Protein 2DKO (pdb70)

Solvent-accessible surface area: 12937 Å² total; per-residue (Å²): 174,60,162,92,131,104,86,53,11,115,8,73,67,111,77,18,1,0,0,1,0,2,3,0,65,71,23,85,201,107,42,68,39,91,59,0,46,10,0,62,71,2,10,65,50,0,128,66,4,1,135,69,26,155,10,77,27,74,45,97,90,50,19,26,90,107,74,1,15,93,27,0,90,72,2,10,154,52,106,0,60,140,29,0,0,0,0,0,0,2,1,2,20,9,91,85,36,38,2,31,0,3,48,5,47,6,82,16,100,111,0,5,34,36,0,53,7,73,138,4,163,26,0,42,37,19,1,1,1,0,0,4,0,2,4,17,20,100,92,45,45,99,31,159,157,183,163,116,51,146,120,87,143,116,110,102,184,187,78,91,44,56,8,4,1,0,16,1,32,0,2,20,75,19,58,41,0,4,1,33,29,155,75,0,0,6,2,0,44,0,0,2,37,21,3,138,89,35,5,95,122,41,14,2,60,110,0,2,67,67,0,30,128,47,0,32,90,112,35,102,3,126,28,196,73,90,82,50,70,36,36,46,6,70,6,27,48,45,46,79,30,88,78,79,0,57,11,94,183,55,68,38,8

B-factor: mean 19.51, std 10.86, range [6.11, 108.42]

Nearest PDB structures (foldseek):
  2c1e-assembly1_B  TM=1.008E+00  e=5.249E-21  Homo sapiens
  3kjf-assembly1_B-2  TM=9.958E-01  e=9.439E-20  Homo sapiens
  2xyh-assembly1_B  TM=1.009E+00  e=2.586E-19  Homo sapiens
  6bfl-assembly1_B  TM=1.009E+00  e=3.164E-19  Homo sapiens
  6bfj-assembly1_B  TM=1.004E+00  e=2.586E-19  Homo sapiens

Radius of gyration: 18.87 Å; Cα contacts (8 Å, |Δi|>4): 551; chains: 3; bounding box: 50×52×59 Å

Organism: Homo sapiens (NCBI:txid9606)

InterPro domains:
  IPR001309 Peptidase C14, p20 domain [PS50208] (43-167)
  IPR002138 Peptidase C14, caspase non-catalytic subunit p10 [PS50207] (183-277)
  IPR002398 Peptidase C14 family [PTHR10454] (7-275)
  IPR011600 Peptidase C14, caspase domain [PF00656] (45-274)
  IPR015917 Peptidase C14A, caspase catalytic domain [PR00376] (43-56)
  IPR015917 Peptidase C14A, caspase catalytic domain [PR00376] (64-82)
  IPR015917 Peptidase C14A, caspase catalytic domain [PR00376] (82-100)
  IPR015917 Peptidase C14A, caspase catalytic domain [PR00376] (114-122)
  IPR015917 Peptidase C14A, caspase catalytic domain [PR00376] (148-166)
  IPR015917 Peptidase C14A, caspase catalytic domain [PR00376] (205-216)
  IPR015917 Peptidase C14A, caspase catalytic domain [PR00376] (267-276)
  IPR015917 Peptidase C14A, caspase catalytic domain [SM00115] (36-277)
  IPR015917 Peptidase C14A, caspase catalytic domain [cd00032] (37-275)
  IPR016129 Peptidase family C14A, His active site [PS01121] (108-122)
  IPR029030 Caspase-like domain superfamily [SSF52129] (36-276)
  IPR033139 Peptidase family C14A, cysteine active site [PS01122] (154-165)

CATH classification: 3.40.50.1460

Sequence (253 aa):
SGISLDNSYKMDYPEMGLCIIINNKNFHKSTGMTSRSGTDVDAANLRETFRNLKYEVRNKNDLTREEIVELMRDVSKEDHSKRSSFVCVLLSHGEEGIIFGTNGPVDLKKITNFFRGDRCRSLTGKPKLFIIQACRGTELDCGIETASGVDDDMACHKIPVEADFLYAYSTAPGYYSWRNSKDGSWFIQSLCAMLKQYADKLEFMHILTRVNRKVATEFESFSFDATFHAKKQIPCIVSMLTKELYFYHDEVD

Foldseek 3Di:
DDDDDPPDADCPQPAQEEEEEEQEFAADVVVVDHGDPPSVVVVVVVVVVVVVVRHHYDYDYQFQLVRLLVVLLVRLPDQCLRHQEEHYEYAAEAEAQWGGHSHGIDGVCSNCVCNPCVNRVSCNSHYYYYHYHYY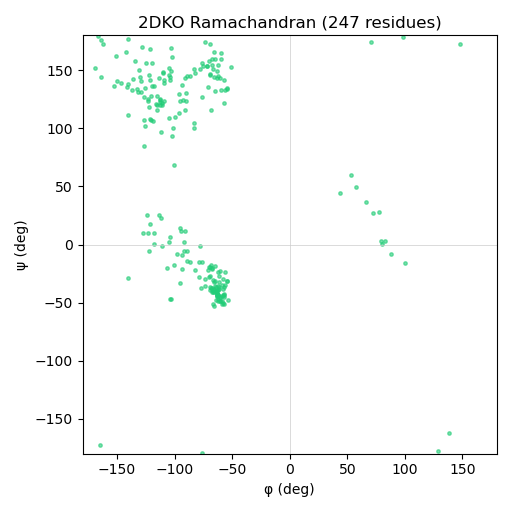HHDDDDPDDDD/DDDDPDDDPDDDDDPPAADKDWFQFDPPDDFDADPPPGGLQVVLLVVLCVVDLQPDWVVVSSVSSQVSQQPPDFDPDPDPVRGGDGGGIDMDHRYDDIDHPDD/DDDD

GO terms:
  GO:0043065 positive regulation of apoptotic process (P, IDA)
  GO:1902512 positive regulation of apoptotic DNA fragmentation (P, IDA)
  GO:0005634 nucleus (C, IDA)
  GO:0005737 cytoplasm (C, IDA)
  GO:0004197 cysteine-type endopeptidase activity (F, IDA)
  GO:0140639 positive regulation of pyroptotic inflammatory response (P, IDA)
  GO:0016485 protein processing (P, IDA)
  GO:0030163 protein catabolic process (P, IDA)
  GO:0051604 protein maturation (P, IDA)
  GO:0097194 execution phase of apoptosis (P, IDA)
  GO:0006915 apoptotic process (P, IDA)
  GO:0070269 pyroptotic inflammatory response (P, IDA)
  GO:0097193 intrinsic apoptotic signaling pathway (P, IMP)
  GO:0097194 execution phase of apoptosis (P, IGI)
  GO:0016241 regulation of macroautophagy (P, TAS)
  GO:0008233 peptidase activity (F, IDA)
  GO:0048011 neurotrophin TRK receptor signaling pathway (P, IDA)
  GO:1902004 positive regulation of amyloid-beta formation (P, IDA)
  GO:0031647 regulation of protein stability (P, IDA)
  GO:0006508 proteolysis (P, IDA)

Structure (mmCIF, N/CA/C/O backbone):
data_2DKO
#
_entry.id   2DKO
#
_cell.length_a   67.650
_cell.length_b   83.890
_cell.length_c   96.160
_cell.angle_alpha   90.00
_cell.angle_beta   90.00
_cell.angle_gamma   90.00
#
_symmetry.space_group_name_H-M   'I 2 2 2'
#
loop_
_entity.id
_entity.type
_entity.pdbx_description
1 polymer Caspase-3
2 polymer Caspase-3
3 polymer PHQ-ASP-GLU-VAL-ASP-CHLOROMETHYLKETONE
4 water water
#
loop_
_atom_site.group_PDB
_atom_site.id
_atom_site.type_symbol
_atom_site.label_atom_id
_atom_site.label_alt_id
_atom_site.label_comp_id
_atom_site.label_asym_id
_atom_site.label_entity_id
_atom_site.label_seq_id
_atom_site.pdbx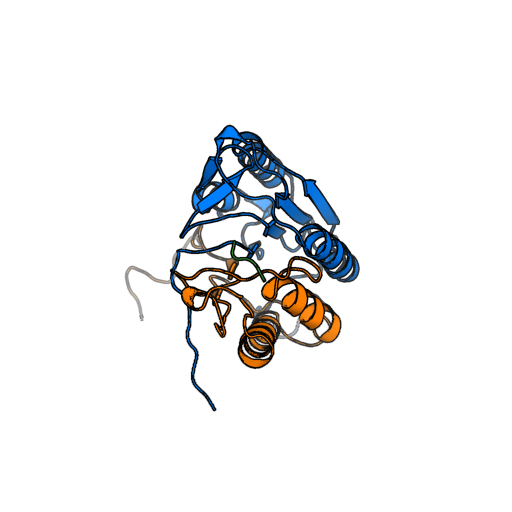_PDB_ins_code
_atom_site.Cartn_x
_atom_site.Cartn_y
_atom_site.Cartn_z
_atom_site.occupancy
_atom_site.B_iso_or_equiv
_atom_site.auth_seq_id
_atom_site.auth_comp_id
_atom_site.auth_asym_id
_atom_site.auth_atom_id
_atom_site.pdbx_PDB_model_num
ATOM 1 N N . SER A 1 1 ? 12.623 -5.515 59.514 1.00 45.33 29 SER A N 1
ATOM 2 C CA . SER A 1 1 ? 13.668 -5.725 58.554 1.00 35.16 29 SER A CA 1
ATOM 3 C C . SER A 1 1 ? 15.043 -5.703 59.190 1.00 28.95 29 SER A C 1
ATOM 4 O O . SER A 1 1 ? 15.170 -5.508 60.400 1.00 34.19 29 SER A O 1
ATOM 7 N N . GLY A 1 2 ? 16.005 -5.888 58.320 1.00 25.71 30 GLY A N 1
ATOM 8 C CA . GLY A 1 2 ? 17.388 -5.841 58.782 1.00 23.89 30 GLY A CA 1
ATOM 9 C C . GLY A 1 2 ? 17.819 -4.417 59.016 1.00 21.83 30 GLY A C 1
ATOM 10 O O . GLY A 1 2 ? 17.107 -3.444 58.832 1.00 25.65 30 GLY A O 1
ATOM 11 N N . ILE A 1 3 ? 19.080 -4.360 59.421 1.00 21.49 31 ILE A N 1
ATOM 12 C CA . ILE A 1 3 ? 19.700 -3.057 59.686 1.00 22.83 31 ILE A CA 1
ATOM 13 C C . ILE A 1 3 ? 19.631 -2.122 58.485 1.00 20.87 31 ILE A C 1
ATOM 14 O O . ILE A 1 3 ? 20.027 -2.498 57.408 1.00 22.28 31 ILE A O 1
ATOM 19 N N . SER A 1 4 ? 19.215 -0.888 58.755 1.00 22.96 32 SER A N 1
ATOM 20 C CA . SER A 1 4 ? 19.138 0.182 57.779 1.00 24.61 32 SER A CA 1
ATOM 21 C C . SER A 1 4 ? 20.141 1.297 58.062 1.00 24.41 32 SER A C 1
ATOM 22 O O . SER A 1 4 ? 20.124 1.887 59.118 1.00 28.80 32 SER A O 1
ATOM 25 N N . LEU A 1 5 ? 21.032 1.690 57.154 1.00 27.36 33 LEU A N 1
ATOM 26 C CA . LEU A 1 5 ? 22.082 2.695 57.458 1.00 30.25 33 LEU A CA 1
ATOM 27 C C . LEU A 1 5 ? 22.004 4.142 57.062 1.00 29.60 33 LEU A C 1
ATOM 28 O O . LEU A 1 5 ? 22.664 5.122 57.473 1.00 36.02 33 LEU A O 1
ATOM 33 N N . ASP A 1 6 ? 21.151 4.429 56.134 1.00 29.42 34 ASP A N 1
ATOM 34 C CA . ASP A 1 6 ? 20.929 5.761 55.570 1.00 25.04 34 ASP A CA 1
ATOM 35 C C . ASP A 1 6 ? 22.116 6.666 55.219 1.00 22.14 34 ASP A C 1
ATOM 36 O O . ASP A 1 6 ? 22.243 7.892 55.435 1.00 24.40 34 ASP A O 1
ATOM 41 N N . ASN A 1 7 ? 23.109 6.103 54.593 1.00 18.24 35 ASN A N 1
ATOM 42 C CA . ASN A 1 7 ? 24.333 6.817 54.191 1.00 16.84 35 ASN A CA 1
ATOM 43 C C . ASN A 1 7 ? 24.306 7.371 52.771 1.00 14.21 35 ASN A C 1
ATOM 44 O O . ASN A 1 7 ? 25.207 8.140 52.432 1.00 13.79 35 ASN A O 1
ATOM 49 N N . SER A 1 8 ? 23.287 7.011 51.991 1.00 14.39 36 SER A N 1
ATOM 50 C CA . SER A 1 8 ? 23.176 7.476 50.592 1.00 13.61 36 SER A CA 1
ATOM 51 C C . SER A 1 8 ? 21.802 8.042 50.331 1.00 12.70 36 SER A C 1
ATOM 52 O O . SER A 1 8 ? 20.811 7.535 50.826 1.00 14.70 36 SER A O 1
ATOM 55 N N . TYR A 1 9 ? 21.763 9.086 49.505 1.00 11.46 37 TYR A N 1
ATOM 56 C CA . TYR A 1 9 ? 20.482 9.650 49.144 1.00 11.05 37 TYR A CA 1
ATOM 57 C C . TYR A 1 9 ? 19.621 8.597 48.425 1.00 11.80 37 TYR A C 1
ATOM 58 O O . TYR A 1 9 ? 20.128 7.849 47.597 1.00 13.52 37 TYR A O 1
ATOM 67 N N . LYS A 1 10 ? 18.348 8.625 48.681 1.00 12.19 38 LYS A N 1
ATOM 68 C CA . LYS A 1 10 ? 17.364 7.800 47.996 1.00 13.23 38 LYS A CA 1
ATOM 69 C C . LYS A 1 10 ? 17.259 8.260 46.583 1.00 12.71 38 LYS A C 1
ATOM 70 O O . LYS A 1 10 ? 16.774 9.360 46.316 1.00 15.12 38 LYS A O 1
ATOM 76 N N . MET A 1 11 ? 17.622 7.448 45.616 1.00 14.18 39 MET A N 1
ATOM 77 C CA . MET A 1 11 ? 17.697 7.822 44.176 1.00 13.92 39 MET A CA 1
ATOM 78 C C . MET A 1 11 ? 16.762 6.907 43.360 1.00 15.84 39 MET A C 1
ATOM 79 O O . MET A 1 11 ? 16.918 6.805 42.146 1.00 17.68 39 MET A O 1
ATOM 84 N N . ASP A 1 12 ? 15.838 6.266 44.027 1.00 16.34 40 ASP A N 1
ATOM 85 C CA . ASP A 1 12 ? 14.918 5.367 43.350 1.00 18.56 40 ASP A CA 1
ATOM 86 C C . ASP A 1 12 ? 13.495 5.919 43.406 1.00 17.97 40 ASP A C 1
ATOM 87 O O . ASP A 1 12 ? 12.522 5.142 43.306 1.00 20.98 40 ASP A O 1
ATOM 92 N N . TYR A 1 13 ? 13.301 7.195 43.528 1.00 16.35 41 TYR A N 1
ATOM 93 C CA . TYR A 1 13 ? 12.000 7.807 43.245 1.00 16.25 41 TYR A CA 1
ATOM 94 C C . TYR A 1 13 ? 11.638 7.524 41.792 1.00 15.56 41 TYR A C 1
ATOM 95 O O . TYR A 1 13 ? 12.469 7.151 40.958 1.00 17.50 41 TYR A O 1
ATOM 104 N N . PRO A 1 14 ? 10.368 7.728 41.433 1.00 17.22 42 PRO A N 1
ATOM 105 C CA . PRO A 1 14 ? 9.907 7.455 40.051 1.00 17.34 42 PRO A CA 1
ATOM 106 C C . PRO A 1 14 ? 10.714 8.163 38.972 1.00 15.75 42 PRO A C 1
ATOM 107 O O . PRO A 1 14 ? 10.857 7.629 37.877 1.00 18.67 42 PRO A O 1
ATOM 111 N N . GLU A 1 15 ? 11.241 9.332 39.286 1.00 15.47 43 GLU A N 1
ATOM 112 C CA . GLU A 1 15 ? 11.962 10.177 38.372 1.00 14.23 43 GLU A CA 1
ATOM 113 C C . GLU A 1 15 ? 13.291 10.555 39.040 1.00 13.28 43 GLU A C 1
ATOM 114 O O . GLU A 1 15 ? 13.346 10.866 40.212 1.00 13.23 43 GLU A O 1
ATOM 120 N N . MET A 1 16 ? 14.354 10.588 38.275 1.00 13.46 44 MET A N 1
ATOM 121 C CA . MET A 1 16 ? 15.638 11.081 38.720 1.00 12.57 44 MET A CA 1
ATOM 122 C C . MET A 1 16 ? 15.534 12.561 39.045 1.00 12.20 44 MET A C 1
ATOM 123 O O . MET A 1 16 ? 16.127 12.999 40.036 1.00 12.33 44 MET A O 1
ATOM 128 N N . GLY A 1 17 ? 14.820 13.317 38.271 1.00 12.79 45 GLY A N 1
ATOM 129 C CA . GLY A 1 17 ? 14.641 14.739 38.421 1.00 13.03 45 GLY A CA 1
ATOM 130 C C . GLY A 1 17 ? 14.923 15.489 37.159 1.00 11.85 45 GLY A C 1
ATOM 131 O O . GLY A 1 17 ? 15.227 14.974 36.091 1.00 13.20 45 GLY A O 1
ATOM 132 N N . LEU A 1 18 ? 14.811 16.824 37.298 1.00 12.11 46 LEU A N 1
ATOM 133 C CA . LEU A 1 18 ? 15.107 17.752 36.231 1.00 11.96 46 LEU A CA 1
ATOM 134 C C . LEU A 1 18 ? 16.615 18.012 36.146 1.00 11.62 46 LEU A C 1
ATOM 135 O O . LEU A 1 18 ? 17.310 18.088 37.155 1.00 12.90 46 LEU A O 1
ATOM 140 N N . CYS A 1 19 ? 17.036 18.247 34.919 1.00 11.46 47 CYS A N 1
ATOM 141 C CA . CYS A 1 19 ? 18.348 18.775 34.605 1.00 11.41 47 CYS A CA 1
ATOM 142 C C . CYS A 1 19 ? 18.102 20.000 33.739 1.00 10.73 47 CYS A C 1
ATOM 143 O O . CYS A 1 19 ? 17.798 19.837 32.550 1.00 13.15 47 CYS A O 1
ATOM 146 N N . ILE A 1 20 ? 18.210 21.182 34.320 1.00 10.28 48 ILE A N 1
ATOM 147 C CA . ILE A 1 20 ? 18.009 22.417 33.580 1.00 11.18 48 ILE A CA 1
ATOM 148 C C . ILE A 1 20 ? 19.345 22.939 33.112 1.00 11.16 48 ILE A C 1
ATOM 149 O O . ILE A 1 20 ? 20.244 23.104 33.911 1.00 15.37 48 ILE A O 1
ATOM 154 N N . ILE A 1 21 ? 19.502 23.142 31.814 1.00 10.46 49 ILE A N 1
ATOM 155 C CA . ILE A 1 21 ? 20.717 23.651 31.252 1.00 11.17 49 ILE A CA 1
ATOM 156 C C . ILE A 1 21 ? 20.464 25.060 30.674 1.00 12.17 49 ILE A C 1
ATOM 157 O O . ILE A 1 21 ? 19.620 25.220 29.825 1.00 15.28 49 ILE A O 1
ATOM 162 N N . ILE A 1 22 ? 21.184 26.049 31.203 1.00 11.31 50 ILE A N 1
ATOM 163 C CA . ILE A 1 22 ? 21.102 27.427 30.747 1.00 11.11 50 ILE A CA 1
ATOM 164 C C . ILE A 1 22 ? 22.350 27.677 29.953 1.00 11.30 50 ILE A C 1
ATOM 165 O O . ILE A 1 22 ? 23.471 27.691 30.509 1.00 12.58 50 ILE A O 1
ATOM 170 N N . ASN A 1 23 ? 22.195 27.800 28.636 1.00 11.39 51 ASN A N 1
ATOM 171 C CA . ASN A 1 23 ? 23.323 27.907 27.699 1.00 11.79 51 ASN A CA 1
ATOM 172 C C . ASN A 1 23 ? 23.375 29.280 27.097 1.00 11.45 51 ASN A C 1
ATOM 173 O O . ASN A 1 23 ? 22.622 29.552 26.138 1.00 12.48 51 ASN A O 1
ATOM 178 N N . ASN A 1 24 ? 24.191 30.151 27.656 1.00 11.19 52 ASN A N 1
ATOM 179 C CA . ASN A 1 24 ? 24.260 31.530 27.151 1.00 11.22 52 ASN A CA 1
ATOM 180 C C . ASN A 1 24 ? 25.470 31.662 26.261 1.00 12.17 52 ASN A C 1
ATOM 181 O O . ASN A 1 24 ? 26.625 31.639 26.721 1.00 12.68 52 ASN A O 1
ATOM 186 N N . LYS A 1 25 ? 25.187 31.806 24.970 1.00 13.05 53 LYS A N 1
ATOM 187 C CA . LYS A 1 25 ? 26.231 31.901 23.956 1.00 12.76 53 LYS A CA 1
ATOM 188 C C . LYS A 1 25 ? 26.390 33.346 23.474 1.00 13.43 53 LYS A C 1
ATOM 189 O O . LYS A 1 25 ? 27.515 33.801 23.322 1.00 15.02 53 LYS A O 1
ATOM 195 N N . ASN A 1 26 ? 25.323 34.034 23.174 1.00 14.75 54 ASN A N 1
ATOM 196 C CA . ASN A 1 26 ? 25.258 35.327 22.519 1.00 15.67 54 ASN A CA 1
ATOM 197 C C . ASN A 1 26 ? 24.729 36.343 23.513 1.00 15.27 54 ASN A C 1
ATOM 198 O O . ASN A 1 26 ? 23.662 36.145 24.066 1.00 18.10 54 ASN A O 1
ATOM 203 N N . PHE A 1 27 ? 25.479 37.429 23.707 1.00 14.29 55 PHE A N 1
ATOM 204 C CA . PHE A 1 27 ? 25.206 38.476 24.680 1.00 13.87 55 PHE A CA 1
ATOM 205 C C . PHE A 1 27 ? 24.788 39.727 23.946 1.00 14.63 55 PHE A C 1
ATOM 206 O O . PHE A 1 27 ? 25.221 39.963 22.795 1.00 17.27 55 PHE A O 1
ATOM 214 N N . HIS A 1 28 ? 23.921 40.488 24.590 1.00 14.04 56 HIS A N 1
ATOM 215 C CA . HIS A 1 28 ? 23.508 41.763 24.005 1.00 14.78 56 HIS A CA 1
ATOM 216 C C . HIS A 1 28 ? 24.756 42.616 23.770 1.00 14.71 56 HIS A C 1
ATOM 217 O O . HIS A 1 28 ? 25.651 42.708 24.593 1.00 15.67 56 HIS A O 1
ATOM 224 N N . LYS A 1 29 ? 24.774 43.318 22.673 1.00 17.36 57 LYS A N 1
ATOM 225 C CA . LYS A 1 29 ? 25.938 44.097 22.258 1.00 18.04 57 LYS A CA 1
ATOM 226 C C . LYS A 1 29 ? 26.200 45.147 23.333 1.00 17.30 57 LYS A C 1
ATOM 227 O O . LYS A 1 29 ? 27.382 45.442 23.595 1.00 22.36 57 LYS A O 1
ATOM 233 N N . SER A 1 30 ? 25.155 45.684 23.913 1.00 17.05 58 SER A N 1
ATOM 234 C CA . SER A 1 30 ? 25.301 46.695 24.976 1.00 19.78 58 SER A CA 1
ATOM 235 C C . SER A 1 30 ? 26.127 46.303 26.167 1.00 18.56 58 SER A C 1
ATOM 236 O O . SER A 1 30 ? 26.704 47.121 26.888 1.00 22.50 58 SER A O 1
ATOM 241 N N . THR A 1 31 ? 26.231 44.990 26.403 1.00 16.86 59 THR A N 1
ATOM 242 C CA . THR A 1 31 ? 26.970 44.505 27.575 1.00 17.09 59 THR A CA 1
ATOM 243 C C . THR A 1 31 ? 28.466 44.445 27.324 1.00 21.29 59 THR A C 1
ATOM 244 O O . THR A 1 31 ? 29.196 44.383 28.323 1.00 25.76 59 THR A O 1
ATOM 248 N N . GLY A 1 32 ? 28.898 44.383 26.078 1.00 20.29 60 GLY A N 1
ATOM 249 C CA . GLY A 1 32 ? 30.338 44.297 25.832 1.00 21.90 60 GLY A CA 1
ATOM 250 C C . GLY A 1 32 ? 30.838 42.866 25.959 1.00 23.61 60 GLY A C 1
ATOM 251 O O . GLY A 1 32 ? 32.049 42.611 25.813 1.00 27.64 60 GLY A O 1
ATOM 252 N N . MET A 1 33 ? 29.945 41.907 26.201 1.00 17.18 61 MET A N 1
ATOM 253 C CA . MET A 1 33 ? 30.481 40.562 26.430 1.00 18.95 61 MET A CA 1
ATOM 254 C C . MET A 1 33 ? 30.584 39.760 25.127 1.00 18.14 61 MET A C 1
ATOM 255 O O . MET A 1 33 ? 29.729 39.758 24.243 1.00 20.43 61 MET A O 1
ATOM 264 N N . THR A 1 34 ? 31.670 38.962 25.057 1.00 18.11 62 THR A N 1
ATOM 265 C CA . THR A 1 34 ? 31.938 38.186 23.874 1.00 18.44 62 THR A CA 1
ATOM 266 C C . THR A 1 34 ? 31.056 36.963 23.713 1.00 16.91 62 THR A C 1
ATOM 267 O O . THR A 1 34 ? 30.596 36.416 24.708 1.00 18.21 62 THR A O 1
ATOM 271 N N . SER A 1 35 ? 30.833 36.512 22.500 1.00 16.03 63 SER A N 1
ATOM 272 C CA . SER A 1 35 ? 30.132 35.256 22.245 1.00 15.52 63 SER A CA 1
ATOM 273 C C . SER A 1 35 ? 30.940 34.097 22.739 1.00 16.37 63 SER A C 1
ATOM 274 O O . SER A 1 35 ? 32.173 34.083 22.657 1.00 21.13 63 SER A O 1
ATOM 278 N N . ARG A 1 36 ? 30.322 33.077 23.254 1.00 13.88 64 ARG A N 1
ATOM 279 C CA . ARG A 1 36 ? 30.988 31.974 23.896 1.00 12.14 64 ARG A CA 1
ATOM 280 C C . ARG A 1 36 ? 31.106 30.734 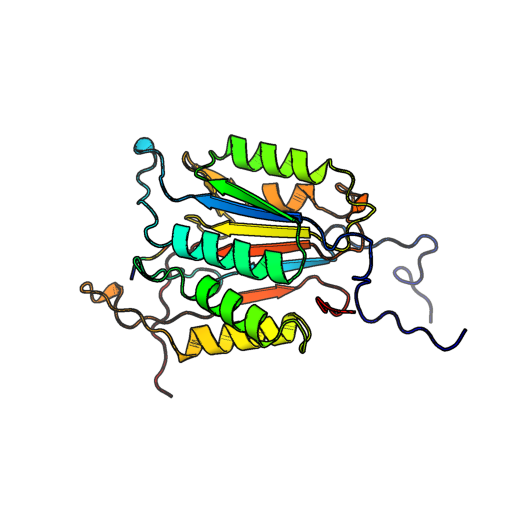22.978 1.00 13.33 64 ARG A C 1
ATOM 281 O O . ARG A 1 36 ? 30.504 29.692 23.214 1.00 15.03 64 ARG A O 1
ATOM 289 N N . SER A 1 37 ? 31.925 30.840 21.935 1.00 15.83 65 SER A N 1
ATOM 290 C CA . SER A 1 37 ? 32.105 29.759 20.991 1.00 17.27 65 SER A CA 1
ATOM 291 C C . SER A 1 37 ? 32.508 28.483 21.702 1.00 15.28 65 SER A C 1
ATOM 292 O O . SER A 1 37 ? 33.389 28.498 22.546 1.00 16.61 65 SER A O 1
ATOM 297 N N . GLY A 1 38 ? 31.863 27.366 21.346 1.00 15.79 66 GLY A N 1
ATOM 298 C CA . GLY A 1 38 ? 32.089 26.074 21.961 1.00 15.30 66 GLY A CA 1
ATOM 299 C C . GLY A 1 38 ? 31.034 25.705 22.988 1.00 13.60 66 GLY A C 1
ATOM 300 O O . GLY A 1 38 ? 30.941 24.525 23.322 1.00 15.02 66 GLY A O 1
ATOM 301 N N . THR A 1 39 ? 30.267 26.702 23.422 1.00 12.94 67 THR A N 1
ATOM 302 C CA . THR A 1 39 ? 29.266 26.371 24.463 1.00 12.51 67 THR A CA 1
ATOM 303 C C . THR A 1 39 ? 28.180 25.432 23.928 1.00 12.33 67 THR A C 1
ATOM 304 O O . THR A 1 39 ? 27.614 24.649 24.711 1.00 13.07 67 THR A O 1
ATOM 308 N N . ASP A 1 40 ? 27.827 25.475 22.641 1.00 14.02 68 ASP A N 1
ATOM 309 C CA . ASP A 1 40 ? 26.805 24.517 22.171 1.00 13.50 68 ASP A CA 1
ATOM 310 C C . ASP A 1 40 ? 27.284 23.075 22.244 1.00 14.15 68 ASP A C 1
ATOM 311 O O . ASP A 1 40 ? 26.468 22.179 22.439 1.00 15.78 68 ASP A O 1
ATOM 316 N N . VAL A 1 41 ? 28.597 22.873 22.047 1.00 13.94 69 VAL A N 1
ATOM 317 C CA . VAL A 1 41 ? 29.213 21.544 22.191 1.00 15.41 69 VAL A CA 1
ATOM 318 C C . VAL A 1 41 ? 28.963 21.051 23.625 1.00 12.63 69 VAL A C 1
ATOM 319 O O . VAL A 1 41 ? 28.568 19.919 23.877 1.00 14.91 69 VAL A O 1
ATOM 323 N N . ASP A 1 42 ? 29.245 21.922 24.576 1.00 12.80 70 ASP A N 1
ATOM 324 C CA . ASP A 1 42 ? 29.021 21.634 25.982 1.00 11.76 70 ASP A CA 1
ATOM 325 C C . ASP A 1 42 ? 27.552 21.281 26.246 1.00 11.01 70 ASP A C 1
ATOM 326 O O . ASP A 1 42 ? 27.261 20.291 26.908 1.00 11.58 70 ASP A O 1
ATOM 331 N N . ALA A 1 43 ? 26.647 22.146 25.765 1.00 11.16 71 ALA A N 1
ATOM 332 C CA . ALA A 1 43 ? 25.237 21.952 26.067 1.00 11.90 71 ALA A CA 1
ATOM 333 C C . ALA A 1 43 ? 24.726 20.659 25.487 1.00 11.49 71 ALA A C 1
ATOM 334 O O . ALA A 1 43 ? 23.966 19.960 26.120 1.00 13.64 71 ALA A O 1
ATOM 336 N N . ALA A 1 44 ? 25.162 20.306 24.271 1.00 12.58 72 ALA A N 1
ATOM 337 C CA . ALA A 1 44 ? 24.760 19.034 23.645 1.00 13.36 72 ALA A CA 1
ATOM 338 C C . ALA A 1 44 ? 25.343 17.833 24.404 1.00 12.78 72 ALA A C 1
ATOM 339 O O . ALA A 1 44 ? 24.671 16.841 24.617 1.00 13.94 72 ALA A O 1
ATOM 341 N N . ASN A 1 45 ? 26.596 17.952 24.832 1.00 12.35 73 ASN A N 1
ATOM 342 C CA . ASN A 1 45 ? 27.230 16.876 25.581 1.00 12.42 73 ASN A CA 1
ATOM 343 C C . ASN A 1 45 ? 26.519 16.646 26.896 1.00 11.13 73 ASN A C 1
ATOM 344 O O . ASN A 1 45 ? 26.227 15.503 27.304 1.00 12.61 73 ASN A O 1
ATOM 349 N N . LEU A 1 46 ? 26.166 17.712 27.585 1.00 11.43 74 LEU A N 1
ATOM 350 C CA . LEU A 1 46 ? 25.406 17.594 28.833 1.00 11.28 74 LEU A CA 1
ATOM 351 C C . LEU A 1 46 ? 24.051 16.971 28.656 1.00 11.34 74 LEU A C 1
ATOM 352 O O . LEU A 1 46 ? 23.605 16.153 29.473 1.00 11.88 74 LEU A O 1
ATOM 357 N N . ARG A 1 47 ? 23.350 17.402 27.590 1.00 12.00 75 ARG A N 1
ATOM 358 C CA . ARG A 1 47 ? 22.012 16.836 27.376 1.00 12.42 75 ARG A CA 1
ATOM 359 C C . ARG A 1 47 ? 22.087 15.327 27.217 1.00 12.11 75 ARG A C 1
ATOM 360 O O . ARG A 1 47 ? 21.313 14.562 27.774 1.00 12.75 75 ARG A O 1
ATOM 368 N N . GLU A 1 48 ? 23.082 14.873 26.402 1.00 11.77 76 GLU A N 1
ATOM 369 C CA . GLU A 1 48 ? 23.248 13.440 26.196 1.00 12.38 76 GLU A CA 1
ATOM 370 C C . GLU A 1 48 ? 23.592 12.691 27.457 1.00 11.18 76 GLU A C 1
ATOM 371 O O . GLU A 1 48 ? 23.086 11.626 27.789 1.00 12.98 76 GLU A O 1
ATOM 377 N N . THR A 1 49 ? 24.543 13.305 28.209 1.00 11.72 77 THR A N 1
ATOM 378 C CA . THR A 1 49 ? 25.072 12.663 29.398 1.00 11.42 77 THR A CA 1
ATOM 379 C C . THR A 1 49 ? 23.957 12.497 30.458 1.00 10.75 77 THR A C 1
ATOM 380 O O . THR A 1 49 ? 23.781 11.424 31.019 1.00 12.26 77 THR A O 1
ATOM 384 N N . PHE A 1 50 ? 23.226 13.567 30.689 1.00 10.81 78 PHE A N 1
ATOM 385 C CA . PHE A 1 50 ? 22.164 13.520 31.671 1.00 11.32 78 PHE A CA 1
ATOM 386 C C . PHE A 1 50 ? 20.940 12.715 31.172 1.00 11.14 78 PHE A C 1
ATOM 387 O O . PHE A 1 50 ? 20.287 12.066 32.012 1.00 12.66 78 PHE A O 1
ATOM 395 N N . ARG A 1 51 ? 20.682 12.689 29.892 1.00 11.25 79 ARG A N 1
ATOM 396 C CA . ARG A 1 51 ? 19.661 11.788 29.347 1.00 12.15 79 ARG A CA 1
ATOM 397 C C . ARG A 1 51 ? 19.950 10.350 29.694 1.00 11.91 79 ARG A C 1
ATOM 398 O O . ARG A 1 51 ? 19.074 9.605 30.102 1.00 13.93 79 ARG A O 1
ATOM 406 N N . ASN A 1 52 ? 21.226 9.948 29.567 1.00 12.38 80 ASN A N 1
ATOM 407 C CA . ASN A 1 52 ? 21.638 8.560 29.844 1.00 13.62 80 ASN A CA 1
ATOM 408 C C . ASN A 1 52 ? 21.573 8.234 31.329 1.00 13.15 80 ASN A C 1
ATOM 409 O O . ASN A 1 52 ? 21.467 7.072 31.712 1.00 17.45 80 ASN A O 1
ATOM 414 N N . LEU A 1 53 ? 21.554 9.271 32.201 1.00 13.15 81 LEU A N 1
ATOM 415 C CA . LEU A 1 53 ? 21.377 9.063 33.624 1.00 12.81 81 LEU A CA 1
ATOM 416 C C . LEU A 1 53 ? 19.906 9.144 34.021 1.00 12.58 81 LEU A C 1
ATOM 417 O O . LEU A 1 53 ? 19.548 9.031 35.197 1.00 14.27 81 LEU A O 1
ATOM 422 N N . LYS A 1 54 ? 19.023 9.330 33.052 1.00 12.63 82 LYS A N 1
ATOM 423 C CA . LYS A 1 54 ? 17.572 9.305 33.177 1.00 11.85 82 LYS A CA 1
ATOM 424 C C . LYS A 1 54 ? 17.005 10.590 33.779 1.00 11.10 82 LYS A C 1
ATOM 425 O O . LYS A 1 54 ? 15.896 10.606 34.354 1.00 12.79 82 LYS A O 1
ATOM 431 N N . TYR A 1 55 ? 17.712 11.734 33.585 1.00 11.13 83 TYR A N 1
ATOM 432 C CA . TYR A 1 55 ? 17.175 13.031 33.956 1.00 11.53 83 TYR A CA 1
ATOM 433 C C . TYR A 1 55 ? 16.263 13.539 32.844 1.00 11.67 83 TYR A C 1
ATOM 434 O O . TYR A 1 55 ? 16.491 13.309 31.660 1.00 13.22 83 TYR A O 1
ATOM 443 N N . GLU A 1 56 ? 15.284 14.338 33.262 1.00 12.54 84 GLU A N 1
ATOM 444 C CA . GLU A 1 56 ? 14.448 15.107 32.350 1.00 12.95 84 GLU A CA 1
ATOM 445 C C . GLU A 1 56 ? 15.196 16.381 32.005 1.00 11.60 84 GLU A C 1
ATOM 446 O O . GLU A 1 56 ? 15.280 17.313 32.819 1.00 13.86 84 GLU A O 1
ATOM 452 N N . VAL A 1 57 ? 15.832 16.431 30.844 1.00 11.90 85 VAL A N 1
ATOM 453 C CA . VAL A 1 57 ? 16.693 17.562 30.503 1.00 10.99 85 VAL A CA 1
ATOM 454 C C . VAL A 1 57 ? 15.859 18.615 29.812 1.00 11.58 85 VAL A C 1
ATOM 455 O O . VAL A 1 57 ? 15.158 18.342 28.818 1.00 13.93 85 VAL A O 1
ATOM 459 N N . ARG A 1 58 ? 15.986 19.851 30.277 1.00 10.97 86 ARG A N 1
ATOM 460 C CA . ARG A 1 58 ? 15.384 20.990 29.651 1.00 10.89 86 ARG A CA 1
ATOM 461 C C . ARG A 1 58 ? 16.502 21.982 29.339 1.00 11.52 86 ARG A C 1
ATOM 462 O O . ARG A 1 58 ? 17.193 22.439 30.254 1.00 15.12 86 ARG A O 1
ATOM 470 N N . ASN A 1 59 ? 16.663 22.378 28.111 1.00 14.09 87 ASN A N 1
ATOM 471 C CA . ASN A 1 59 ? 17.635 23.343 27.709 1.00 15.17 87 ASN A CA 1
ATOM 472 C C . ASN A 1 59 ? 16.983 24.706 27.428 1.00 15.03 87 ASN A C 1
ATOM 473 O O . ASN A 1 59 ? 15.892 24.795 26.869 1.00 18.92 87 ASN A O 1
ATOM 478 N N . LYS A 1 60 ? 17.687 25.744 27.813 1.00 15.40 88 LYS A N 1
ATOM 479 C CA . LYS A 1 60 ? 17.319 27.093 27.452 1.00 15.25 88 LYS A CA 1
ATOM 480 C C . LYS A 1 60 ? 18.556 27.810 26.956 1.00 14.78 88 LYS A C 1
ATOM 481 O O . LYS A 1 60 ? 19.616 27.686 27.530 1.00 19.86 88 LYS A O 1
ATOM 487 N N . ASN A 1 61 ? 18.436 28.506 25.836 1.00 14.12 89 ASN A N 1
ATOM 488 C CA . ASN A 1 61 ? 19.489 29.283 25.286 1.00 14.11 89 ASN A CA 1
ATOM 489 C C . ASN A 1 61 ? 19.276 30.796 25.396 1.00 14.85 89 ASN A C 1
ATOM 490 O O . ASN A 1 61 ? 18.201 31.312 25.211 1.00 16.84 89 ASN A O 1
ATOM 495 N N . ASP A 1 62 ? 20.392 31.467 25.666 1.00 13.85 90 ASP A N 1
ATOM 496 C CA . ASP A 1 62 ? 20.460 32.926 25.537 1.00 13.74 90 ASP A CA 1
ATOM 497 C C . ASP A 1 62 ? 19.347 33.625 26.326 1.00 14.89 90 ASP A C 1
ATOM 498 O O . ASP A 1 62 ? 18.514 34.377 25.805 1.00 17.02 90 ASP A O 1
ATOM 503 N N . LEU A 1 63 ? 19.357 33.375 27.633 1.00 13.88 91 LEU A N 1
ATOM 504 C CA . LEU A 1 63 ? 18.410 34.016 28.529 1.00 14.42 91 LEU A CA 1
ATOM 505 C C . LEU A 1 63 ? 18.937 35.288 29.174 1.00 13.38 91 LEU A C 1
ATOM 506 O O . LEU A 1 63 ? 20.079 35.385 29.617 1.00 13.51 91 LEU A O 1
ATOM 511 N N . THR A 1 64 ? 18.045 36.274 29.197 1.00 13.66 92 THR A N 1
ATOM 512 C CA . THR A 1 64 ? 18.320 37.494 29.982 1.00 14.19 92 THR A CA 1
ATOM 513 C C . THR A 1 64 ? 18.357 37.192 31.450 1.00 13.05 92 THR A C 1
ATOM 514 O O . THR A 1 64 ? 17.926 36.130 31.900 1.00 14.18 92 THR A O 1
ATOM 518 N N . ARG A 1 65 ? 18.889 38.153 32.235 1.00 13.97 93 ARG A N 1
ATOM 519 C CA . ARG A 1 65 ? 18.880 37.965 33.687 1.00 14.63 93 ARG A CA 1
ATOM 520 C C . ARG A 1 65 ? 17.508 37.772 34.223 1.00 15.15 93 ARG A C 1
ATOM 521 O O . ARG A 1 65 ? 17.269 36.973 35.109 1.00 16.88 93 ARG A O 1
ATOM 529 N N . GLU A 1 66 ? 16.525 38.521 33.658 1.00 15.25 94 GLU A N 1
ATOM 530 C CA . GLU A 1 66 ? 15.154 38.374 34.149 1.00 16.00 94 GLU A CA 1
ATOM 531 C C . GLU A 1 66 ? 14.595 37.006 33.811 1.00 14.28 94 GLU A C 1
ATOM 532 O O . GLU A 1 66 ? 13.860 36.383 34.599 1.00 16.67 94 GLU A O 1
ATOM 538 N N . GLU A 1 67 ? 14.904 36.500 32.630 1.00 14.42 95 GLU A N 1
ATOM 539 C CA . GLU A 1 67 ? 14.466 35.169 32.213 1.00 14.12 95 GLU A CA 1
ATOM 540 C C . GLU A 1 67 ? 15.090 34.045 33.043 1.00 13.21 95 GLU A C 1
ATOM 541 O O . GLU A 1 67 ? 14.455 33.035 33.335 1.00 14.99 95 GLU A O 1
ATOM 547 N N . ILE A 1 68 ? 16.367 34.204 33.395 1.00 13.38 96 ILE A N 1
ATOM 548 C CA . ILE A 1 68 ? 17.014 33.242 34.301 1.00 13.59 96 ILE A CA 1
ATOM 549 C C . ILE A 1 68 ? 16.266 33.179 35.622 1.00 12.76 96 ILE A C 1
ATOM 550 O O . ILE A 1 68 ? 15.955 32.123 36.122 1.00 14.35 96 ILE A O 1
ATOM 555 N N . VAL A 1 69 ? 16.002 34.321 36.245 1.00 14.10 97 VAL A N 1
ATOM 556 C CA . VAL A 1 69 ? 15.323 34.369 37.529 1.00 14.73 97 VAL A CA 1
ATOM 557 C C . VAL A 1 69 ? 13.913 33.809 37.416 1.00 15.19 97 VAL A C 1
ATOM 558 O O . VAL A 1 69 ? 13.514 33.010 38.268 1.00 15.83 97 VAL A O 1
ATOM 565 N N . GLU A 1 70 ? 13.169 34.149 36.366 1.00 15.42 98 GLU A N 1
ATOM 566 C CA . GLU A 1 70 ? 11.828 33.613 36.177 1.00 16.59 98 GLU A CA 1
ATOM 567 C C . GLU A 1 70 ? 11.835 32.087 36.019 1.00 14.53 98 GLU A C 1
ATOM 568 O O . GLU A 1 70 ? 11.004 31.421 36.588 1.00 16.89 98 GLU A O 1
ATOM 574 N N . LEU A 1 71 ? 12.802 31.637 35.230 1.00 15.06 99 LEU A N 1
ATOM 575 C CA . LEU A 1 71 ? 12.892 30.190 35.026 1.00 15.34 99 LEU A CA 1
ATOM 576 C C . LEU A 1 71 ? 13.122 29.440 36.317 1.00 14.59 99 LEU A C 1
ATOM 577 O O . LEU A 1 71 ? 12.471 28.437 36.624 1.00 16.65 99 LEU A O 1
ATOM 582 N N . MET A 1 72 ? 14.135 29.974 37.068 1.00 15.19 100 MET A N 1
ATOM 583 C CA . MET A 1 72 ? 14.445 29.239 38.300 1.00 15.61 100 MET A CA 1
ATOM 584 C C . MET A 1 72 ? 13.316 29.335 39.306 1.00 15.55 100 MET A C 1
ATOM 585 O O . MET A 1 72 ? 13.050 28.396 40.035 1.00 16.69 100 MET A O 1
ATOM 594 N N . ARG A 1 73 ? 12.649 30.517 39.387 1.00 15.92 101 ARG A N 1
ATOM 595 C CA . ARG A 1 73 ? 11.504 30.632 40.269 1.00 17.22 101 ARG A CA 1
ATOM 596 C C . ARG A 1 73 ? 10.454 29.610 39.889 1.00 16.23 101 ARG A C 1
ATOM 597 O O . ARG A 1 73 ? 9.970 28.826 40.727 1.00 17.14 101 ARG A O 1
ATOM 605 N N . ASP A 1 74 ? 10.090 29.544 38.588 1.00 16.04 102 ASP A N 1
ATOM 606 C CA . ASP A 1 74 ? 9.074 28.623 38.125 1.00 16.31 102 ASP A CA 1
ATOM 607 C C . ASP A 1 74 ? 9.437 27.160 38.379 1.00 13.93 102 ASP A C 1
ATOM 608 O O . ASP A 1 74 ? 8.616 26.396 38.901 1.00 16.65 102 ASP A O 1
ATOM 613 N N . VAL A 1 75 ? 10.688 26.807 38.070 1.00 13.82 103 VAL A N 1
ATOM 614 C CA . VAL A 1 75 ? 11.093 25.446 38.324 1.00 13.84 103 VAL A CA 1
ATOM 615 C C . VAL A 1 75 ? 11.030 25.113 39.808 1.00 13.83 103 VAL A C 1
ATOM 616 O O . VAL A 1 75 ? 10.600 24.017 40.189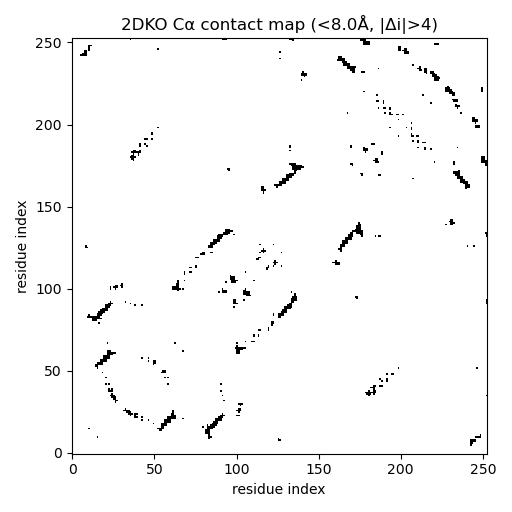 1.00 15.25 103 VAL A O 1
ATOM 620 N N . SER A 1 76 ? 11.420 26.045 40.672 1.00 13.73 104 SER A N 1
ATOM 621 C CA . SER A 1 76 ? 11.411 25.789 42.111 1.00 13.87 104 SER A CA 1
ATOM 622 C C . SER A 1 76 ? 9.997 25.635 42.636 1.00 15.65 104 SER A C 1
ATOM 623 O O . SER A 1 76 ? 9.826 25.073 43.725 1.00 18.83 104 SER A O 1
ATOM 626 N N . LYS A 1 77 ? 9.007 26.147 41.904 1.00 15.91 105 LYS A N 1
ATOM 627 C CA . LYS A 1 77 ? 7.598 26.044 42.301 1.00 17.41 105 LYS A CA 1
ATOM 628 C C . LYS A 1 77 ? 6.911 24.807 41.722 1.00 16.65 105 LYS A C 1
ATOM 629 O O . LYS A 1 77 ? 5.751 24.525 42.072 1.00 20.06 105 LYS A O 1
ATOM 635 N N . GLU A 1 78 ? 7.555 24.049 40.886 1.00 16.47 106 GLU A N 1
ATOM 636 C CA . GLU A 1 78 ? 7.018 22.731 40.521 1.00 15.56 106 GLU A CA 1
ATOM 637 C C . GLU A 1 78 ? 6.991 21.790 41.704 1.00 15.00 106 GLU A C 1
ATOM 638 O O . GLU A 1 78 ? 7.699 21.969 42.707 1.00 17.05 106 GLU A O 1
ATOM 644 N N . ASP A 1 79 ? 6.149 20.774 41.563 1.00 17.22 107 ASP A N 1
ATOM 645 C CA . ASP A 1 79 ? 6.083 19.693 42.507 1.00 17.38 107 ASP A CA 1
ATOM 646 C C . ASP A 1 79 ? 7.162 18.655 42.202 1.00 15.96 107 ASP A C 1
ATOM 647 O O . ASP A 1 79 ? 7.016 17.919 41.224 1.00 18.13 107 ASP A O 1
ATOM 652 N N . HIS A 1 80 ? 8.229 18.598 42.967 1.00 14.97 108 HIS A N 1
ATOM 653 C CA . HIS A 1 80 ? 9.335 17.681 42.791 1.00 13.93 108 HIS A CA 1
ATOM 654 C C . HIS A 1 80 ? 9.143 16.444 43.675 1.00 13.45 108 HIS A C 1
ATOM 655 O O . HIS A 1 80 ? 10.118 15.713 43.846 1.00 14.02 108 HIS A O 1
ATOM 662 N N . SER A 1 81 ? 7.957 16.212 44.220 1.00 15.43 109 SER A N 1
ATOM 663 C CA . SER A 1 81 ? 7.815 15.120 45.185 1.00 15.48 109 SER A CA 1
ATOM 664 C C . SER A 1 81 ? 8.245 13.760 44.655 1.00 16.69 109 SER A C 1
ATOM 665 O O . SER A 1 81 ? 8.772 12.975 45.443 1.00 18.83 109 SER A O 1
ATOM 670 N N . LYS A 1 82 ? 8.011 13.509 43.359 1.00 16.74 110 LYS A N 1
ATOM 671 C CA . LYS A 1 82 ? 8.322 12.214 42.762 1.00 16.09 110 LYS A CA 1
ATOM 672 C C . LYS A 1 82 ? 9.694 12.156 42.105 1.00 14.79 110 LYS A C 1
ATOM 673 O O . LYS A 1 82 ? 10.070 11.202 41.424 1.00 15.85 110 LYS A O 1
ATOM 679 N N . ARG A 1 83 ? 10.488 13.177 42.365 1.00 13.40 111 ARG A N 1
ATOM 680 C CA . ARG A 1 83 ? 11.842 13.338 41.802 1.00 13.64 111 ARG A CA 1
ATOM 681 C C . ARG A 1 83 ? 12.895 13.126 42.870 1.00 12.29 111 ARG A C 1
ATOM 682 O O . ARG A 1 83 ? 12.776 13.613 43.984 1.00 13.70 111 ARG A O 1
ATOM 690 N N . SER A 1 84 ? 13.986 12.434 42.510 1.00 12.40 112 SER A N 1
ATOM 691 C CA . SER A 1 84 ? 15.027 12.115 43.447 1.00 11.94 112 SER A CA 1
ATOM 692 C C . SER A 1 84 ? 15.966 13.278 43.734 0.50 6.46 112 SER A C 1
ATOM 693 O O . SER A 1 84 ? 16.556 13.359 44.812 0.50 6.11 112 SER A O 1
ATOM 696 N N . SER A 1 85 ? 16.140 14.205 42.792 1.00 11.28 113 SER A N 1
ATOM 697 C CA . SER A 1 85 ? 17.194 15.152 42.835 1.00 10.25 113 SER A CA 1
ATOM 698 C C . SER A 1 85 ? 16.874 16.278 41.854 1.00 10.13 113 SER A C 1
ATOM 699 O O . SER A 1 85 ? 15.885 16.233 41.181 1.00 11.18 113 SER A O 1
ATOM 702 N N . PHE A 1 86 ? 17.748 17.299 41.834 1.00 10.52 114 PHE A N 1
ATOM 703 C CA . PHE A 1 86 ? 17.598 18.415 40.943 1.00 10.55 114 PHE A CA 1
ATOM 704 C C . PHE A 1 86 ? 18.995 18.804 40.465 1.00 9.39 114 PHE A C 1
ATOM 705 O O . PHE A 1 86 ? 19.926 18.847 41.273 1.00 10.44 114 PHE A O 1
ATOM 713 N N . VAL A 1 87 ? 19.164 19.055 39.169 1.00 9.97 115 VAL A N 1
ATOM 714 C CA . VAL A 1 87 ? 20.405 19.512 38.565 1.00 9.76 115 VAL A CA 1
ATOM 715 C C . VAL A 1 87 ? 20.169 20.765 37.780 1.00 10.00 115 VAL A C 1
ATOM 716 O O . VAL A 1 87 ? 19.206 20.807 36.978 1.00 10.26 115 VAL A O 1
ATOM 720 N N . CYS A 1 88 ? 21.035 21.754 37.945 1.00 10.29 116 CYS A N 1
ATOM 721 C CA . CYS A 1 88 ? 21.040 22.929 37.126 1.00 10.35 116 CYS A CA 1
ATOM 722 C C . CYS A 1 88 ? 22.448 23.140 36.626 1.00 9.96 116 CYS A C 1
ATOM 723 O O . CYS A 1 88 ? 23.387 23.158 37.437 1.00 11.74 116 CYS A O 1
ATOM 726 N N . VAL A 1 89 ? 22.596 23.354 35.335 1.00 10.30 117 VAL A N 1
ATOM 727 C CA . VAL A 1 89 ? 23.871 23.651 34.724 1.00 9.97 117 VAL A CA 1
ATOM 728 C C . VAL A 1 89 ? 23.828 25.065 34.146 1.00 10.35 117 VAL A C 1
ATOM 729 O O . VAL A 1 89 ? 22.899 25.375 33.379 1.00 13.32 117 VAL A O 1
ATOM 733 N N . LEU A 1 90 ? 24.821 25.860 34.517 1.00 10.03 118 LEU A N 1
ATOM 734 C CA . LEU A 1 90 ? 24.923 27.244 34.044 1.00 10.49 118 LEU A CA 1
ATOM 735 C C . LEU A 1 90 ? 26.166 27.385 33.198 1.00 10.24 118 LEU A C 1
ATOM 736 O O . LEU A 1 90 ? 27.262 27.112 33.684 1.00 11.16 118 LEU A O 1
ATOM 741 N N . LEU A 1 91 ? 25.979 27.764 31.950 1.00 10.04 119 LEU A N 1
ATOM 742 C CA . LEU A 1 91 ? 27.067 27.952 31.012 1.00 10.23 119 LEU A CA 1
ATOM 743 C C . LEU A 1 91 ? 27.030 29.423 30.582 1.00 10.84 119 LEU A C 1
ATOM 744 O O . LEU A 1 91 ? 26.154 29.839 29.817 1.00 11.37 119 LEU A O 1
ATOM 749 N N . SER A 1 92 ? 27.957 30.234 31.054 1.00 10.68 120 SER A N 1
ATOM 750 C CA . SER A 1 92 ? 27.917 31.663 30.744 1.00 11.35 120 SER A CA 1
ATOM 751 C C . SER A 1 92 ? 29.256 32.310 31.108 1.00 11.01 120 SER A C 1
ATOM 752 O O . SER A 1 92 ? 30.149 31.701 31.659 1.00 11.97 120 SER A O 1
ATOM 755 N N . HIS A 1 93 ? 29.297 33.661 30.831 1.00 11.39 121 HIS A N 1
ATOM 756 C CA . HIS A 1 93 ? 30.275 34.471 31.489 1.00 12.10 121 HIS A CA 1
ATOM 757 C C . HIS A 1 93 ? 29.938 34.548 33.001 1.00 11.92 121 HIS A C 1
ATOM 758 O O . HIS A 1 93 ? 28.797 34.381 33.404 1.00 12.56 121 HIS A O 1
ATOM 765 N N . GLY A 1 94 ? 30.956 34.887 33.780 1.00 12.51 122 GLY A N 1
ATOM 766 C CA . GLY A 1 94 ? 30.763 35.023 35.202 1.00 13.31 122 GLY A CA 1
ATOM 767 C C . GLY A 1 94 ? 31.848 35.789 35.846 1.00 12.04 122 GLY A C 1
ATOM 768 O O . GLY A 1 94 ? 32.878 36.093 35.230 1.00 12.93 122 GLY A O 1
ATOM 769 N N . GLU A 1 95 ? 31.625 36.083 37.143 1.00 12.11 123 GLU A N 1
ATOM 770 C CA . GLU A 1 95 ? 32.636 36.598 38.024 1.00 13.13 123 GLU A CA 1
ATOM 771 C C . GLU A 1 95 ? 32.382 35.879 39.345 1.00 12.64 123 GLU A C 1
ATOM 772 O O . GLU A 1 95 ? 31.436 35.118 39.450 1.00 12.58 123 GLU A O 1
ATOM 778 N N . GLU A 1 96 ? 33.196 36.094 40.367 1.00 12.43 124 GLU A N 1
ATOM 779 C CA . GLU A 1 96 ? 32.979 35.400 41.620 1.00 13.74 124 GLU A CA 1
ATOM 780 C C . GLU A 1 96 ? 31.552 35.690 42.132 1.00 12.51 124 GLU A C 1
ATOM 781 O O . GLU A 1 96 ? 31.218 36.840 42.321 1.00 14.99 124 GLU A O 1
ATOM 787 N N . GLY A 1 97 ? 30.793 34.635 42.322 1.00 13.22 125 GLY A N 1
ATOM 788 C CA . GLY A 1 97 ? 29.469 34.755 42.833 1.00 13.91 125 GLY A CA 1
ATOM 789 C C . GLY A 1 97 ? 28.393 35.180 41.827 1.00 12.48 125 GLY A C 1
ATOM 790 O O . GLY A 1 97 ? 27.230 35.334 42.240 1.00 14.03 125 GLY A O 1
ATOM 791 N N . ILE A 1 98 ? 28.734 35.339 40.557 1.00 11.84 126 ILE A N 1
ATOM 792 C CA . ILE A 1 98 ? 27.824 35.936 39.574 1.00 12.71 126 ILE A CA 1
ATOM 793 C C . ILE A 1 98 ? 27.869 35.121 38.299 1.00 11.76 126 ILE A C 1
ATOM 794 O O . ILE A 1 98 ? 28.905 34.674 37.866 1.00 13.69 126 ILE A O 1
ATOM 799 N N . ILE A 1 99 ? 26.692 35.003 37.685 1.00 13.42 127 ILE A N 1
ATOM 800 C CA . ILE A 1 99 ? 26.556 34.423 36.342 1.00 13.30 127 ILE A CA 1
ATOM 801 C C . ILE A 1 99 ? 25.910 35.454 35.461 1.00 12.65 127 ILE A C 1
ATOM 802 O O . ILE A 1 99 ? 25.038 36.192 35.910 1.00 14.94 127 ILE A O 1
ATOM 807 N N . PHE A 1 100 ? 26.260 35.530 34.169 1.00 13.62 128 PHE A N 1
ATOM 808 C CA . PHE A 1 100 ? 25.661 36.533 33.326 1.00 13.33 128 PHE A CA 1
ATOM 809 C C . PHE A 1 100 ? 24.471 36.010 32.540 1.00 12.66 128 PHE A C 1
ATOM 810 O O . PHE A 1 100 ? 24.569 35.017 31.843 1.00 14.39 128 PHE A O 1
ATOM 818 N N . GLY A 1 101 ? 23.395 36.774 32.637 1.00 13.20 129 GLY A N 1
ATOM 819 C CA . GLY A 1 101 ? 22.389 36.725 31.602 1.00 13.12 129 GLY A CA 1
ATOM 820 C C . GLY A 1 101 ? 22.893 37.425 30.381 1.00 13.25 129 GLY A C 1
ATOM 821 O O . GLY A 1 101 ? 23.950 38.050 30.366 1.00 14.13 129 GLY A O 1
ATOM 822 N N . THR A 1 102 ? 22.144 37.372 29.299 1.00 13.63 130 THR A N 1
ATOM 823 C CA . THR A 1 102 ? 22.582 37.985 28.069 1.00 14.89 130 THR A CA 1
ATOM 824 C C . THR A 1 102 ? 22.605 39.520 28.185 1.00 14.62 130 THR A C 1
ATOM 825 O O . THR A 1 102 ? 23.299 40.112 27.352 1.00 16.23 130 THR A O 1
ATOM 829 N N . ASN A 1 103 ? 21.923 40.090 29.159 1.00 13.84 131 ASN A N 1
ATOM 830 C CA . ASN A 1 103 ? 21.864 41.525 29.350 1.00 14.91 131 ASN A CA 1
ATOM 831 C C . ASN A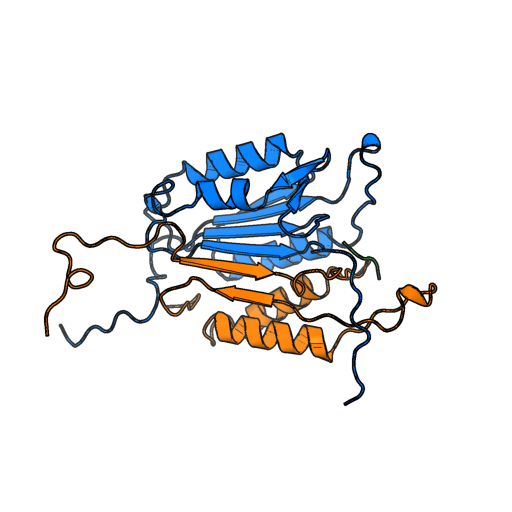 1 103 ? 22.440 42.027 30.654 1.00 14.64 131 ASN A C 1
ATOM 832 O O . ASN A 1 103 ? 22.277 43.199 30.966 1.00 17.24 131 ASN A O 1
ATOM 837 N N . GLY A 1 104 ? 23.119 41.172 31.426 1.00 15.30 132 GLY A N 1
ATOM 838 C CA . GLY A 1 104 ? 23.671 41.561 32.662 1.00 18.32 132 GLY A CA 1
ATOM 839 C C . GLY A 1 104 ? 23.705 40.480 33.693 1.00 14.73 132 GLY A C 1
ATOM 840 O O . GLY A 1 104 ? 23.192 39.393 33.448 1.00 14.07 132 GLY A O 1
ATOM 841 N N . PRO A 1 105 ? 24.352 40.765 34.787 1.00 17.41 133 PRO A N 1
ATOM 842 C CA . PRO A 1 105 ? 24.597 39.730 35.804 1.00 15.96 133 PRO A CA 1
ATOM 843 C C . PRO A 1 105 ? 23.422 39.330 36.691 1.00 15.92 133 PRO A C 1
ATOM 844 O O . PRO A 1 105 ? 22.485 40.082 36.960 1.00 21.54 133 PRO A O 1
ATOM 848 N N . VAL A 1 106 ? 23.492 38.128 37.217 1.00 15.31 134 VAL A N 1
ATOM 849 C CA . VAL A 1 106 ? 22.601 37.499 38.206 1.00 16.99 134 VAL A CA 1
ATOM 850 C C . VAL A 1 106 ? 23.475 37.004 39.341 1.00 15.48 134 VAL A C 1
ATOM 851 O O . VAL A 1 106 ? 24.426 36.264 39.031 1.00 14.90 134 VAL A O 1
ATOM 855 N N . ASP A 1 107 ? 23.226 37.330 40.586 1.00 15.35 135 ASP A N 1
ATOM 856 C CA . ASP A 1 107 ? 23.938 36.696 41.696 1.00 15.30 135 ASP A CA 1
ATOM 857 C C . ASP A 1 107 ? 23.567 35.205 41.731 1.00 13.51 135 ASP A C 1
ATOM 858 O O . ASP A 1 107 ? 22.370 34.897 41.690 1.00 15.39 135 ASP A O 1
ATOM 863 N N . LEU A 1 108 ? 24.542 34.335 41.834 1.00 13.74 136 LEU A N 1
ATOM 864 C CA . LEU A 1 108 ? 24.268 32.938 41.986 1.00 14.23 136 LEU A CA 1
ATOM 865 C C . LEU A 1 108 ? 23.407 32.673 43.202 1.00 14.64 136 LEU A C 1
ATOM 866 O O . LEU A 1 108 ? 22.550 31.780 43.117 1.00 17.47 136 LEU A O 1
ATOM 875 N N . LYS A 1 109 ? 23.594 33.399 44.298 1.00 14.86 137 LYS A N 1
ATOM 876 C CA . LYS A 1 109 ? 22.751 33.158 45.487 1.00 16.87 137 LYS A CA 1
ATOM 877 C C . LYS A 1 109 ? 21.266 33.413 45.197 1.00 16.32 137 LYS A C 1
ATOM 878 O O . LYS A 1 109 ? 20.411 32.759 45.745 1.00 17.67 137 LYS A O 1
ATOM 884 N N . LYS A 1 110 ? 20.954 34.369 44.299 1.00 16.88 138 LYS A N 1
ATOM 885 C CA . LYS A 1 110 ? 19.558 34.606 44.000 1.00 17.73 138 LYS A CA 1
ATOM 886 C C . LYS A 1 110 ? 18.973 33.350 43.368 1.00 17.40 138 LYS A C 1
ATOM 887 O O . LYS A 1 110 ? 17.821 32.983 43.636 1.00 20.44 138 LYS A O 1
ATOM 893 N N . ILE A 1 111 ? 19.723 32.698 42.477 1.00 14.61 139 ILE A N 1
ATOM 894 C CA . ILE A 1 111 ? 19.306 31.505 41.804 1.00 15.35 139 ILE A CA 1
ATOM 895 C C . ILE A 1 111 ? 19.160 30.347 42.795 1.00 14.74 139 ILE A C 1
ATOM 896 O O . ILE A 1 111 ? 18.136 29.652 42.833 1.00 16.12 139 ILE A O 1
ATOM 901 N N . THR A 1 112 ? 20.178 30.072 43.586 1.00 13.59 140 THR A N 1
ATOM 902 C CA . THR A 1 112 ? 20.168 28.887 44.484 1.00 14.01 140 THR A CA 1
ATOM 903 C C . THR A 1 112 ? 19.171 29.097 45.618 1.00 13.36 140 THR A C 1
ATOM 904 O O . THR A 1 112 ? 18.610 28.094 46.106 1.00 14.67 140 THR A O 1
ATOM 908 N N . ASN A 1 113 ? 18.911 30.356 46.010 1.00 14.91 141 ASN A N 1
ATOM 909 C CA . ASN A 1 113 ? 17.982 30.550 47.128 1.00 14.29 141 ASN A CA 1
ATOM 910 C C . ASN A 1 113 ? 16.595 30.025 46.866 1.00 14.26 141 ASN A C 1
ATOM 911 O O . ASN A 1 113 ? 15.909 29.615 47.786 1.00 14.49 141 ASN A O 1
ATOM 916 N N . PHE A 1 114 ? 16.160 29.967 45.603 1.00 13.66 142 PHE A N 1
ATOM 917 C CA . PHE A 1 114 ? 14.842 29.402 45.297 1.00 12.78 142 PHE A CA 1
ATOM 918 C C . PHE A 1 114 ? 14.697 27.944 45.722 1.00 13.01 142 PHE A C 1
ATOM 919 O O . PHE A 1 114 ? 13.594 27.478 45.921 1.00 14.32 142 PHE A O 1
ATOM 927 N N . PHE A 1 115 ? 15.836 27.272 45.844 1.00 12.78 143 PHE A N 1
ATOM 928 C CA . PHE A 1 115 ? 15.880 25.842 46.132 1.00 12.02 143 PHE A CA 1
ATOM 929 C C . PHE A 1 115 ? 16.259 25.560 47.572 1.00 12.51 143 PHE A C 1
ATOM 930 O O . PHE A 1 115 ? 16.374 24.387 47.897 1.00 13.43 143 PHE A O 1
ATOM 938 N N . ARG A 1 116 ? 16.384 26.566 48.433 1.00 12.52 144 ARG A N 1
ATOM 939 C CA . ARG A 1 116 ? 16.655 26.366 49.844 1.00 13.37 144 ARG A CA 1
ATOM 940 C C . ARG A 1 116 ? 15.669 25.383 50.406 1.00 13.53 144 ARG A C 1
ATOM 941 O O . ARG A 1 116 ? 14.497 25.313 49.992 1.00 13.83 144 ARG A O 1
ATOM 949 N N . GLY A 1 117 ? 16.062 24.673 51.460 1.00 13.47 145 GLY A N 1
ATOM 950 C CA . GLY A 1 117 ? 15.202 23.697 52.043 1.00 13.62 145 GLY A CA 1
ATOM 951 C C . GLY A 1 117 ? 13.859 24.181 52.534 1.00 14.00 145 GLY A C 1
ATOM 952 O O . GLY A 1 117 ? 12.900 23.411 52.582 1.00 16.10 145 GLY A O 1
ATOM 953 N N . ASP A 1 118 ? 13.774 25.464 52.967 1.00 14.63 146 ASP A N 1
ATOM 954 C CA . ASP A 1 118 ? 12.557 26.079 53.412 1.00 15.19 146 ASP A CA 1
ATOM 955 C C . ASP A 1 118 ? 11.760 26.677 52.275 1.00 16.95 146 ASP A C 1
ATOM 956 O O . ASP A 1 118 ? 10.590 26.972 52.479 1.00 22.84 146 ASP A O 1
ATOM 961 N N . ARG A 1 119 ? 12.317 26.872 51.102 1.00 16.60 147 ARG A N 1
ATOM 962 C CA . ARG A 1 119 ? 11.587 27.526 50.016 1.00 15.89 147 ARG A CA 1
ATOM 963 C C . ARG A 1 119 ? 11.168 26.548 48.920 1.00 18.14 147 ARG A C 1
ATOM 964 O O . ARG A 1 119 ? 10.288 26.903 48.136 1.00 21.04 147 ARG A O 1
ATOM 972 N N . CYS A 1 120 ? 11.783 25.387 48.796 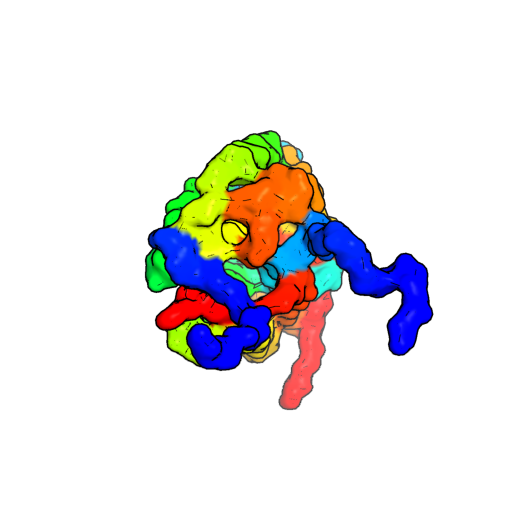1.00 17.22 148 CYS A N 1
ATOM 973 C CA . CYS A 1 120 ? 11.356 24.378 47.838 1.00 14.71 148 CYS A CA 1
ATOM 974 C C . CYS A 1 120 ? 11.161 23.086 48.619 1.00 14.14 148 CYS A C 1
ATOM 975 O O . CYS A 1 120 ? 12.077 22.243 48.719 1.00 13.11 148 CYS A O 1
ATOM 978 N N . ARG A 1 121 ? 9.992 22.925 49.211 1.00 14.46 149 ARG A N 1
ATOM 979 C CA . ARG A 1 121 ? 9.785 21.869 50.157 1.00 14.89 149 ARG A CA 1
ATOM 980 C C . ARG A 1 121 ? 9.795 20.493 49.494 1.00 14.10 149 ARG A C 1
ATOM 981 O O . ARG A 1 121 ? 10.153 19.547 50.195 1.00 15.87 149 ARG A O 1
ATOM 989 N N . SER A 1 122 ? 9.447 20.356 48.246 1.00 13.84 150 SER A N 1
ATOM 990 C CA . SER A 1 122 ? 9.475 19.045 47.595 1.00 13.83 150 SER A CA 1
ATOM 991 C C . SER A 1 122 ? 10.877 18.641 47.201 1.00 13.18 150 SER A C 1
ATOM 992 O O . SER A 1 122 ? 11.058 17.506 46.699 1.00 14.14 150 SER A O 1
ATOM 995 N N . LEU A 1 123 ? 11.894 19.469 47.441 1.00 12.49 151 LEU A N 1
ATOM 996 C CA . LEU A 1 123 ? 13.311 19.097 47.296 1.00 11.58 151 LEU A CA 1
ATOM 997 C C . LEU A 1 123 ? 14.025 19.032 48.655 1.00 12.02 151 LEU A C 1
ATOM 998 O O . LEU A 1 123 ? 15.194 18.701 48.689 1.00 11.18 151 LEU A O 1
ATOM 1003 N N . THR A 1 124 ? 13.343 19.329 49.755 1.00 12.25 152 THR A N 1
ATOM 1004 C CA . THR A 1 124 ? 14.004 19.247 51.034 1.00 12.91 152 THR A CA 1
ATOM 1005 C C . THR A 1 124 ? 14.511 17.818 51.259 1.00 12.74 152 THR A C 1
ATOM 1006 O O . THR A 1 124 ? 13.802 16.848 51.026 1.00 13.95 152 THR A O 1
ATOM 1010 N N . GLY A 1 125 ? 15.760 17.718 51.685 1.00 11.64 153 GLY A N 1
ATOM 1011 C CA . GLY A 1 125 ? 16.393 16.431 51.908 1.00 12.41 153 GLY A CA 1
ATOM 1012 C C . GLY A 1 125 ? 16.897 15.761 50.685 1.00 11.74 153 GLY A C 1
ATOM 1013 O O . GLY A 1 125 ? 17.421 14.673 50.814 1.00 12.82 153 GLY A O 1
ATOM 1014 N N . LYS A 1 126 ? 16.754 16.351 49.512 1.00 10.62 154 LYS A N 1
ATOM 1015 C CA . LYS A 1 126 ? 17.178 15.785 48.257 1.00 10.47 154 LYS A CA 1
ATOM 1016 C C . LYS A 1 126 ? 18.367 16.569 47.711 1.00 10.46 154 LYS A C 1
ATOM 1017 O O . LYS A 1 126 ? 18.450 17.796 47.918 1.00 10.86 154 LYS A O 1
ATOM 1023 N N . PRO A 1 127 ? 19.272 15.938 46.989 1.00 10.35 155 PRO A N 1
ATOM 1024 C CA . PRO A 1 127 ? 20.454 16.648 46.484 1.00 10.20 155 PRO A CA 1
ATOM 1025 C C . PRO A 1 127 ? 20.078 17.604 45.382 1.00 9.76 155 PRO A C 1
ATOM 1026 O O . PRO A 1 127 ? 19.321 17.269 44.450 1.00 11.28 155 PRO A O 1
ATOM 1030 N N . LYS A 1 128 ? 20.645 18.786 45.472 1.00 9.80 156 LYS A N 1
ATOM 1031 C CA . LYS A 1 128 ? 20.466 19.920 44.562 1.00 9.57 156 LYS A CA 1
ATOM 1032 C C . LYS A 1 128 ? 21.859 20.256 44.023 1.00 9.33 156 LYS A C 1
ATOM 1033 O O . LYS A 1 128 ? 22.699 20.763 44.763 1.00 10.58 156 LYS A O 1
ATOM 1039 N N . LEU A 1 129 ? 22.073 19.941 42.741 1.00 9.40 157 LEU A N 1
ATOM 1040 C CA . LEU A 1 129 ? 23.395 20.021 42.129 1.00 9.19 157 LEU A CA 1
ATOM 1041 C C . LEU A 1 129 ? 23.423 21.186 41.161 1.00 9.85 157 LEU A C 1
ATOM 1042 O O . LEU A 1 129 ? 22.616 21.241 40.250 1.00 12.41 157 LEU A O 1
ATOM 1051 N N . PHE A 1 130 ? 24.354 22.104 41.356 1.00 9.00 158 PHE A N 1
ATOM 1052 C CA . PHE A 1 130 ? 24.569 23.225 40.468 1.00 9.02 158 PHE A CA 1
ATOM 1053 C C . PHE A 1 130 ? 25.959 23.085 39.871 1.00 9.44 158 PHE A C 1
ATOM 1054 O O . PHE A 1 130 ? 26.972 23.050 40.578 1.00 13.23 158 PHE A O 1
ATOM 1062 N N . ILE A 1 131 ? 26.009 23.003 38.543 1.00 8.96 159 ILE A N 1
ATOM 1063 C CA . ILE A 1 131 ? 27.220 22.807 37.786 1.00 8.98 159 ILE A CA 1
ATOM 1064 C C . ILE A 1 131 ? 27.472 24.113 37.050 1.00 9.41 159 ILE A C 1
ATOM 1065 O O . ILE A 1 131 ? 26.624 24.543 36.279 1.00 10.47 159 ILE A O 1
ATOM 1070 N N . ILE A 1 132 ? 28.616 24.748 37.298 1.00 9.25 160 ILE A N 1
ATOM 1071 C CA . ILE A 1 132 ? 28.815 26.125 36.880 1.00 9.67 160 ILE A CA 1
ATOM 1072 C C . ILE A 1 132 ? 30.094 26.255 36.062 1.00 9.87 160 ILE A C 1
ATOM 1073 O O . ILE A 1 132 ? 31.199 26.170 36.561 1.00 10.76 160 ILE A O 1
ATOM 1082 N N . GLN A 1 133 ? 29.904 26.444 34.726 1.00 9.90 161 GLN A N 1
ATOM 1083 C CA . GLN A 1 133 ? 30.990 26.747 33.804 1.00 10.02 161 GLN A CA 1
ATOM 1084 C C . GLN A 1 133 ? 30.907 28.244 33.553 1.00 9.86 161 GLN A C 1
ATOM 1085 O O . GLN A 1 133 ? 30.096 28.729 32.782 1.00 10.80 161 GLN A O 1
ATOM 1091 N N . ALA A 1 134 ? 31.785 28.967 34.261 1.00 10.61 162 ALA A N 1
ATOM 1092 C CA . ALA A 1 134 ? 31.846 30.422 34.212 1.00 10.39 162 ALA A CA 1
ATOM 1093 C C . ALA A 1 134 ? 33.115 30.851 34.908 1.00 10.62 162 ALA A C 1
ATOM 1094 O O . ALA A 1 134 ? 33.606 30.189 35.830 1.00 11.83 162 ALA A O 1
ATOM 1096 N N . CYS A 1 135 ? 33.661 31.979 34.524 1.00 11.71 163 CYS A N 1
ATOM 1097 C CA . CYS A 1 135 ? 34.778 32.557 35.278 1.00 10.80 163 CYS A CA 1
ATOM 1098 C C . CYS A 1 135 ? 34.370 32.913 36.713 1.00 10.66 163 CYS A C 1
ATOM 1099 O O . CYS A 1 135 ? 33.201 33.240 36.984 1.00 12.20 163 CYS A O 1
ATOM 1102 N N . ARG A 1 136 ? 35.364 32.918 37.552 1.00 10.79 164 ARG A N 1
ATOM 1103 C CA . ARG A 1 136 ? 35.216 33.302 38.976 1.00 10.73 164 ARG A CA 1
ATOM 1104 C C . ARG A 1 136 ? 36.166 34.425 39.343 1.00 11.29 164 ARG A C 1
ATOM 1105 O O . ARG A 1 136 ? 36.404 34.648 40.545 1.00 12.78 164 ARG A O 1
ATOM 1113 N N . GLY A 1 137 ? 36.562 35.209 38.346 1.00 12.34 165 GLY A N 1
ATOM 1114 C CA . GLY A 1 137 ? 37.581 36.249 38.520 1.00 13.55 165 GLY A CA 1
ATOM 1115 C C . GLY A 1 137 ? 38.495 36.213 37.326 1.00 13.54 165 GLY A C 1
ATOM 1116 O O . GLY A 1 137 ? 38.175 35.670 36.299 1.00 14.71 165 GLY A O 1
ATOM 1117 N N . THR A 1 138 ? 39.642 36.818 37.509 1.00 14.07 166 THR A N 1
ATOM 1118 C CA . THR A 1 138 ? 40.639 37.088 36.493 1.00 15.91 166 THR A CA 1
ATOM 1119 C C . THR A 1 138 ? 42.009 36.538 36.763 1.00 14.76 166 THR A C 1
ATOM 1120 O O . THR A 1 138 ? 42.957 36.847 36.065 1.00 18.80 166 THR A O 1
ATOM 1127 N N . GLU A 1 139 ? 42.146 35.689 37.784 1.00 13.27 167 GLU A N 1
ATOM 1128 C CA . GLU A 1 139 ? 43.451 35.113 38.001 1.00 13.49 167 GLU A CA 1
ATOM 1129 C C . GLU A 1 139 ? 43.726 33.987 37.017 1.00 12.06 167 GLU A C 1
ATOM 1130 O O . GLU A 1 139 ? 42.812 33.299 36.547 1.00 12.67 167 GLU A O 1
ATOM 1136 N N . LEU A 1 140 ? 44.996 33.791 36.693 1.00 13.45 168 LEU A N 1
ATOM 1137 C CA . LEU A 1 140 ? 45.492 32.769 35.822 1.00 13.20 168 LEU A CA 1
ATOM 1138 C C . LEU A 1 140 ? 46.458 31.884 36.595 1.00 13.99 168 LEU A C 1
ATOM 1139 O O . LEU A 1 140 ? 47.273 32.377 37.376 1.00 16.92 168 LEU A O 1
ATOM 1144 N N . ASP A 1 141 ? 46.347 30.584 36.411 1.00 12.25 169 ASP A N 1
ATOM 1145 C CA . ASP A 1 141 ? 47.163 29.599 37.119 1.00 12.49 169 ASP A CA 1
ATOM 1146 C C . ASP A 1 141 ? 48.348 29.212 36.237 1.00 11.27 169 ASP A C 1
ATOM 1147 O O . ASP A 1 141 ? 48.176 28.608 35.168 1.00 12.23 169 ASP A O 1
ATOM 1152 N N . CYS A 1 142 ? 49.566 29.554 36.637 1.00 13.65 170 CYS A N 1
ATOM 1153 C CA . CYS A 1 142 ? 50.745 29.292 35.824 1.00 14.51 170 CYS A CA 1
ATOM 1154 C C . CYS A 1 142 ? 51.214 27.855 35.831 1.00 13.25 170 CYS A C 1
ATOM 1155 O O . CYS A 1 142 ? 52.031 27.459 35.013 1.00 16.53 170 CYS A O 1
ATOM 1158 N N . GLY A 1 143 ? 50.697 27.092 36.805 1.00 12.63 171 GLY A N 1
ATOM 1159 C CA . GLY A 1 143 ? 51.071 25.702 36.939 1.00 12.98 171 GLY A CA 1
ATOM 1160 C C . GLY A 1 143 ? 52.499 25.532 37.417 1.00 13.66 171 GLY A C 1
ATOM 1161 O O . GLY A 1 143 ? 53.287 26.455 37.576 1.00 15.95 171 GLY A O 1
ATOM 1162 N N . ILE A 1 144 ? 52.828 24.251 37.656 1.00 13.32 172 ILE A N 1
ATOM 1163 C CA . ILE A 1 144 ? 54.147 23.795 38.013 1.00 14.22 172 ILE A CA 1
ATOM 1164 C C . ILE A 1 144 ? 54.451 22.479 37.304 1.00 14.55 172 ILE A C 1
ATOM 1165 O O . ILE A 1 144 ? 53.598 21.568 37.289 1.00 15.78 172 ILE A O 1
ATOM 1170 N N . GLU A 1 145 ? 55.666 22.383 36.809 1.00 18.74 173 GLU A N 1
ATOM 1171 C CA . GLU A 1 145 ? 56.096 21.164 36.127 1.00 23.09 173 GLU A CA 1
ATOM 1172 C C . GLU A 1 145 ? 56.088 20.009 37.113 1.00 22.29 173 GLU A C 1
ATOM 1173 O O . GLU A 1 145 ? 56.393 20.190 38.282 1.00 34.29 173 GLU A O 1
ATOM 1179 N N . THR A 1 146 ? 55.709 18.807 36.684 1.00 24.39 174 THR A N 1
ATOM 1180 C CA . THR A 1 146 ? 55.799 17.763 37.724 1.00 26.41 174 THR A CA 1
ATOM 1181 C C . THR A 1 146 ? 56.985 16.849 37.605 1.00 38.23 174 THR A C 1
ATOM 1182 O O . THR A 1 146 ? 57.499 16.678 36.479 1.00 50.50 174 THR A O 1
ATOM 1187 N N . ALA B 2 1 ? 25.466 12.412 78.488 1.00 48.70 175 ALA B N 1
ATOM 1188 C CA . ALA B 2 1 ? 25.726 13.836 78.243 1.00 41.74 175 ALA B CA 1
ATOM 1189 C C . ALA B 2 1 ? 24.414 14.583 78.040 1.00 36.06 175 ALA B C 1
ATOM 1190 O O . ALA B 2 1 ? 23.361 14.006 77.780 1.00 39.72 175 ALA B O 1
ATOM 1192 N N . SER B 2 2 ? 24.452 15.900 78.175 1.00 32.24 176 SER B N 1
ATOM 1193 C CA . SER B 2 2 ? 23.336 16.804 77.981 1.00 24.03 176 SER B CA 1
ATOM 1194 C C . SER B 2 2 ? 23.842 18.230 77.838 1.00 24.27 176 SER B C 1
ATOM 1195 O O . SER B 2 2 ? 24.797 18.700 78.453 1.00 31.08 176 SER B O 1
ATOM 1198 N N . GLY B 2 3 ? 23.173 18.979 76.984 1.00 24.05 177 GLY B N 1
ATOM 1199 C CA . GLY B 2 3 ? 23.531 20.350 76.737 1.00 21.72 177 GLY B CA 1
ATOM 1200 C C . GLY B 2 3 ? 22.422 21.087 76.027 1.00 17.68 177 GLY B C 1
ATOM 1201 O O . GLY B 2 3 ? 21.339 20.527 75.842 1.00 22.64 177 GLY B O 1
ATOM 1202 N N . VAL B 2 4 ? 22.690 22.282 75.628 1.00 17.51 178 VAL B N 1
ATOM 1203 C CA . VAL B 2 4 ? 21.666 23.203 75.157 1.00 16.84 178 VAL B CA 1
ATOM 1204 C C . VAL B 2 4 ? 21.400 23.093 73.680 1.00 16.30 178 VAL B C 1
ATOM 1205 O O . VAL B 2 4 ? 20.419 23.629 73.192 1.00 17.14 178 VAL B O 1
ATOM 1209 N N . ASP B 2 5 ? 22.286 22.414 72.931 1.00 16.32 179 ASP B N 1
ATOM 1210 C CA . ASP B 2 5 ? 22.299 22.575 71.504 1.00 16.01 179 ASP B CA 1
ATOM 1211 C C . ASP B 2 5 ? 22.225 21.237 70.757 1.00 17.96 179 ASP B C 1
ATOM 1212 O O . ASP B 2 5 ? 22.449 21.256 69.581 1.00 19.04 179 ASP B O 1
ATOM 1217 N N . ASP B 2 6 ? 21.953 20.148 71.476 1.00 22.23 180 ASP B N 1
ATOM 1218 C CA . ASP B 2 6 ? 21.777 18.906 70.760 1.00 24.64 180 ASP B CA 1
ATOM 1219 C C . ASP B 2 6 ? 20.458 18.251 71.172 1.00 23.43 180 ASP B C 1
ATOM 1220 O O . ASP B 2 6 ? 19.739 18.637 72.098 1.00 25.40 180 ASP B O 1
ATOM 1225 N N . ASP B 2 7 ? 20.043 17.231 70.482 1.00 26.61 181 ASP B N 1
ATOM 1226 C CA . ASP B 2 7 ? 18.894 16.378 70.717 1.00 27.77 181 ASP B CA 1
ATOM 1227 C C . ASP B 2 7 ? 17.614 17.178 70.758 1.00 24.69 181 ASP B C 1
ATOM 1228 O O . ASP B 2 7 ? 16.824 17.008 71.677 1.00 24.91 181 ASP B O 1
ATOM 1233 N N . MET B 2 8 ? 17.361 18.043 69.770 1.00 25.68 182 MET B N 1
ATOM 1234 C CA . MET B 2 8 ? 16.118 18.768 69.725 1.00 23.77 182 MET B CA 1
ATOM 1235 C C . MET B 2 8 ? 14.928 17.880 69.563 1.00 21.28 182 MET B C 1
ATOM 1236 O O . MET B 2 8 ? 14.899 16.822 68.985 1.00 26.54 182 MET B O 1
ATOM 1241 N N . ALA B 2 9 ? 13.819 18.370 70.144 1.00 22.71 183 ALA B N 1
ATOM 1242 C CA . ALA B 2 9 ? 12.591 17.609 70.032 1.00 24.80 183 ALA B CA 1
ATOM 1243 C C . ALA B 2 9 ? 12.069 17.588 68.608 1.00 24.47 183 ALA B C 1
ATOM 1244 O O . ALA B 2 9 ? 11.530 16.619 68.094 1.00 31.99 183 ALA B O 1
ATOM 1246 N N . CYS B 2 10 ? 12.192 18.674 67.903 1.00 24.61 184 CYS B N 1
ATOM 1247 C CA . CYS B 2 10 ? 11.716 18.809 66.525 1.00 29.63 184 CYS B CA 1
ATOM 1248 C C . CYS B 2 10 ? 12.927 18.917 65.643 1.00 29.98 184 CYS B C 1
ATOM 1249 O O . CYS B 2 10 ? 13.805 19.764 65.823 1.00 35.42 184 CYS B O 1
ATOM 1254 N N . HIS B 2 11 ? 13.030 17.992 64.698 1.00 28.30 185 HIS B N 1
ATOM 1255 C CA . HIS B 2 11 ? 14.188 17.807 63.864 1.00 30.56 185 HIS B CA 1
ATOM 1256 C C . HIS B 2 11 ? 14.189 18.925 62.800 1.00 22.08 185 HIS B C 1
ATOM 1257 O O . HIS B 2 11 ? 13.123 19.043 62.145 1.00 26.02 185 HIS B O 1
ATOM 1264 N N . LYS B 2 12 ? 15.229 19.677 62.626 1.00 17.75 186 LYS B N 1
ATOM 1265 C CA . LYS B 2 12 ? 15.386 20.622 61.564 1.00 15.10 186 LYS B CA 1
ATOM 1266 C C . LYS B 2 12 ? 16.714 20.261 60.837 1.00 13.58 186 LYS B C 1
ATOM 1267 O O . LYS B 2 12 ? 17.623 19.644 61.439 1.00 14.53 186 LYS B O 1
ATOM 1273 N N . ILE B 2 13 ? 16.766 20.667 59.610 1.00 12.76 187 ILE B N 1
ATOM 1274 C CA . ILE B 2 13 ? 18.020 20.681 58.840 1.00 11.98 187 ILE B CA 1
ATOM 1275 C C . ILE B 2 13 ? 18.297 22.109 58.425 1.00 10.73 187 ILE B C 1
ATOM 1276 O O . ILE B 2 13 ? 17.379 22.935 58.313 1.00 12.44 187 ILE B O 1
ATOM 1285 N N . PRO B 2 14 ? 19.555 22.440 58.154 1.00 10.87 188 PRO B N 1
ATOM 1286 C CA . PRO B 2 14 ? 19.862 23.764 57.597 1.00 10.45 188 PRO B CA 1
ATOM 1287 C C . PRO B 2 14 ? 19.200 23.952 56.241 1.00 10.71 188 PRO B C 1
ATOM 1288 O O . PRO B 2 14 ? 19.158 23.000 55.442 1.00 11.68 188 PRO B O 1
ATOM 1292 N N . VAL B 2 15 ? 18.770 25.172 55.971 1.00 11.64 189 VAL B N 1
ATOM 1293 C CA . VAL B 2 15 ? 18.232 25.453 54.648 1.00 11.75 189 VAL B CA 1
ATOM 1294 C C . VAL B 2 15 ? 19.275 25.390 53.553 1.00 11.70 189 VAL B C 1
ATOM 1295 O O . VAL B 2 15 ? 18.899 25.253 52.403 1.00 12.93 189 VAL B O 1
ATOM 1299 N N . GLU B 2 16 ? 20.541 25.509 53.875 1.00 11.65 190 GLU B N 1
ATOM 1300 C CA . GLU B 2 16 ? 21.665 25.436 52.939 1.00 12.35 190 GLU B CA 1
ATOM 1301 C C . GLU B 2 16 ? 22.174 24.014 52.752 1.00 11.33 190 GLU B C 1
ATOM 1302 O O . GLU B 2 16 ? 23.074 23.768 51.949 1.00 11.93 190 GLU B O 1
ATOM 1308 N N . ALA B 2 17 ? 21.648 23.039 53.501 1.00 11.31 191 ALA B N 1
ATOM 1309 C CA . ALA B 2 17 ? 22.084 21.670 53.338 1.00 11.02 191 ALA B CA 1
ATOM 1310 C C . ALA B 2 17 ? 21.596 21.092 52.004 1.00 9.87 191 ALA B C 1
ATOM 1311 O O . ALA B 2 17 ? 20.567 21.477 51.480 1.00 11.19 191 ALA B O 1
ATOM 1313 N N . ASP B 2 18 ? 22.325 20.059 51.586 1.00 9.82 192 ASP B N 1
ATOM 1314 C CA . ASP B 2 18 ? 21.970 19.188 50.440 1.00 9.84 192 ASP B CA 1
ATOM 1315 C C . ASP B 2 18 ? 22.160 19.914 49.112 1.00 9.56 192 ASP B C 1
ATOM 1316 O O . ASP B 2 18 ? 21.574 19.493 48.116 1.00 10.95 192 ASP B O 1
ATOM 1321 N N . PHE B 2 19 ? 23.050 20.884 49.065 1.00 9.23 193 PHE B N 1
ATOM 1322 C CA . PHE B 2 19 ? 23.533 21.489 47.844 1.00 8.94 193 PHE B CA 1
ATOM 1323 C C . PHE B 2 19 ? 24.928 21.015 47.535 1.00 8.67 193 PHE B C 1
ATOM 1324 O O . PHE B 2 19 ? 25.756 20.839 48.430 1.00 9.93 193 PHE B O 1
ATOM 1332 N N . LEU B 2 20 ? 25.208 20.877 46.252 1.00 8.80 194 LEU B N 1
ATOM 1333 C CA . LEU B 2 20 ? 26.547 20.632 45.756 1.00 9.52 194 LEU B CA 1
ATOM 1334 C C . LEU B 2 20 ? 26.761 21.639 44.611 1.00 8.60 194 LEU B C 1
ATOM 1335 O O . LEU B 2 20 ? 25.925 21.693 43.703 1.00 10.21 194 LEU B O 1
ATOM 1344 N N . TYR B 2 21 ? 27.871 22.320 44.637 1.00 9.15 195 TYR B N 1
ATOM 1345 C CA . TYR B 2 21 ? 28.268 23.243 43.588 1.00 9.44 195 TYR B CA 1
ATOM 1346 C C . TYR B 2 21 ? 29.528 22.676 42.945 1.00 10.04 195 TYR B C 1
ATOM 1347 O O . TYR B 2 21 ? 30.548 22.607 43.593 1.00 12.90 195 TYR B O 1
ATOM 1356 N N . ALA B 2 22 ? 29.438 22.313 41.671 1.00 9.10 196 ALA B N 1
ATOM 1357 C CA . ALA B 2 22 ? 30.564 21.801 40.914 1.00 9.08 196 ALA B CA 1
ATOM 1358 C C . ALA B 2 22 ? 31.019 22.967 40.041 1.00 8.58 196 ALA B C 1
ATOM 1359 O O . ALA B 2 22 ? 30.476 23.192 38.961 1.00 9.41 196 ALA B O 1
ATOM 1361 N N . TYR B 2 23 ? 31.992 23.721 40.563 1.00 9.01 197 TYR B N 1
ATOM 1362 C CA . TYR B 2 23 ? 32.512 24.865 39.839 1.00 8.77 197 TYR B CA 1
ATOM 1363 C C . TYR B 2 23 ? 33.620 24.386 38.902 1.00 9.30 197 TYR B C 1
ATOM 1364 O O . TYR B 2 23 ? 34.476 23.545 39.245 1.00 10.14 197 TYR B O 1
ATOM 1373 N N . SER B 2 24 ? 33.695 25.028 37.753 1.00 9.66 198 SER B N 1
ATOM 1374 C CA . SER B 2 24 ? 34.701 24.711 36.757 1.00 9.74 198 SER B CA 1
ATOM 1375 C C . SER B 2 24 ? 36.095 25.138 37.169 1.00 9.50 198 SER B C 1
ATOM 1376 O O . SER B 2 24 ? 37.045 24.578 36.588 1.00 10.49 198 SER B O 1
ATOM 1379 N N . THR B 2 25 ? 36.247 26.065 38.068 1.00 9.77 199 THR B N 1
ATOM 1380 C CA . THR B 2 25 ? 37.537 26.650 38.378 1.00 10.36 199 THR B CA 1
ATOM 1381 C C . THR B 2 25 ? 37.570 27.101 39.811 1.00 10.48 199 THR B C 1
ATOM 1382 O O . THR B 2 25 ? 36.511 27.239 40.447 1.00 11.40 199 THR B O 1
ATOM 1386 N N . ALA B 2 26 ? 38.785 27.302 40.292 1.00 11.77 200 ALA B N 1
ATOM 1387 C CA . ALA B 2 26 ? 39.006 27.765 41.683 1.00 12.70 200 ALA B CA 1
ATOM 1388 C C . ALA B 2 26 ? 38.522 29.174 41.880 1.00 11.55 200 ALA B C 1
ATOM 1389 O O . ALA B 2 26 ? 38.442 29.954 40.947 1.00 11.11 200 ALA B O 1
ATOM 1391 N N . PRO B 2 27 ? 38.169 29.551 43.117 1.00 12.20 201 PRO B N 1
ATOM 1392 C CA . PRO B 2 27 ? 37.727 30.906 43.406 1.00 12.19 201 PRO B CA 1
ATOM 1393 C C . PRO B 2 27 ? 38.759 31.935 42.931 1.00 11.20 201 PRO B C 1
ATOM 1394 O O . PRO B 2 27 ? 39.949 31.774 43.139 1.00 12.49 201 PRO B O 1
ATOM 1398 N N . GLY B 2 28 ? 38.265 32.969 42.272 1.00 11.37 202 GLY B N 1
ATOM 1399 C CA . GLY B 2 28 ? 39.104 34.034 41.785 1.00 12.75 202 GLY B CA 1
ATOM 1400 C C . GLY B 2 28 ? 39.692 33.840 40.405 1.00 11.32 202 GLY B C 1
ATOM 1401 O O . GLY B 2 28 ? 40.309 34.771 39.909 1.00 12.70 202 GLY B O 1
ATOM 1402 N N . TYR B 2 29 ? 39.547 32.661 39.804 1.00 10.69 203 TYR B N 1
ATOM 1403 C CA . TYR B 2 29 ? 40.236 32.363 38.555 1.00 10.49 203 TYR B CA 1
ATOM 1404 C C . TYR B 2 29 ? 39.316 32.391 37.344 1.00 10.60 203 TYR B C 1
ATOM 1405 O O . TYR B 2 29 ? 38.113 32.137 37.406 1.00 10.65 203 TYR B O 1
ATOM 1414 N N . TYR B 2 30 ? 39.925 32.704 36.202 1.00 11.41 204 TYR B N 1
ATOM 1415 C CA . TYR B 2 30 ? 39.285 32.458 34.934 1.00 10.58 204 TYR B CA 1
ATOM 1416 C C . TYR B 2 30 ? 38.987 30.971 34.801 1.00 9.98 204 TYR B C 1
ATOM 1417 O O . TYR B 2 30 ? 39.608 30.107 35.422 1.00 10.94 204 TYR B O 1
ATOM 1426 N N . SER B 2 31 ? 38.049 30.664 33.909 1.00 10.46 205 SER B N 1
ATOM 1427 C CA . SER B 2 31 ? 37.744 29.317 33.462 1.00 10.51 205 SER B CA 1
ATOM 1428 C C . SER B 2 31 ? 37.951 29.280 31.944 1.00 9.55 205 SER B C 1
ATOM 1429 O O . SER B 2 31 ? 37.624 30.216 31.261 1.00 13.92 205 SER B O 1
ATOM 1432 N N . TRP B 2 32 ? 38.488 28.165 31.449 1.00 9.53 206 TRP B N 1
ATOM 1433 C CA . TRP B 2 32 ? 38.905 28.026 30.061 1.00 9.77 206 TRP B CA 1
ATOM 1434 C C . TRP B 2 32 ? 37.936 27.207 29.233 1.00 10.25 206 TRP B C 1
ATOM 1435 O O . TRP B 2 32 ? 37.373 26.181 29.647 1.00 10.91 206 TRP B O 1
ATOM 1446 N N . ARG B 2 33 ? 37.823 27.659 27.997 1.00 12.54 207 ARG B N 1
ATOM 1447 C CA . ARG B 2 33 ? 36.946 27.084 27.010 1.00 13.70 207 ARG B CA 1
ATOM 1448 C C . ARG B 2 33 ? 37.660 26.989 25.674 1.00 14.32 207 ARG B C 1
ATOM 1449 O O . ARG B 2 33 ? 38.268 27.933 25.236 1.00 18.31 207 ARG B O 1
ATOM 1457 N N . ASN B 2 34 ? 37.572 25.848 25.034 1.00 13.69 208 ASN B N 1
ATOM 1458 C CA . ASN B 2 34 ? 38.077 25.676 23.665 1.00 14.93 208 ASN B CA 1
ATOM 1459 C C . ASN B 2 34 ? 36.916 25.962 22.713 1.00 14.98 208 ASN B C 1
ATOM 1460 O O . ASN B 2 34 ? 35.786 25.409 22.859 1.00 16.85 208 ASN B O 1
ATOM 1465 N N . SER B 2 35 ? 37.135 26.897 21.795 1.00 18.22 209 SER B N 1
ATOM 1466 C CA . SER B 2 35 ? 36.084 27.455 20.932 1.00 20.85 209 SER B CA 1
ATOM 1467 C C . SER B 2 35 ? 35.513 26.419 19.998 1.00 20.33 209 SER B C 1
ATOM 1468 O O . SER B 2 35 ? 34.406 26.609 19.455 1.00 24.91 209 SER B O 1
ATOM 1471 N N . LYS B 2 36 ? 36.233 25.326 19.793 1.00 19.36 210 LYS B N 1
ATOM 1472 C CA . LYS B 2 36 ? 35.860 24.206 18.940 1.00 21.13 210 LYS B CA 1
ATOM 1473 C C . LYS B 2 36 ? 35.370 23.034 19.798 1.00 20.86 210 LYS B C 1
ATOM 1474 O O . LYS B 2 36 ? 34.376 22.393 19.416 1.00 23.84 210 LYS B O 1
ATOM 1480 N N . ASP B 2 37 ? 36.047 22.673 20.842 1.00 18.65 211 ASP B N 1
ATOM 1481 C CA . ASP B 2 37 ? 35.719 21.434 21.586 1.00 20.58 211 ASP B CA 1
ATOM 1482 C C . ASP B 2 37 ? 34.868 21.605 22.839 1.00 18.67 211 ASP B C 1
ATOM 1483 O O . ASP B 2 37 ? 34.398 20.608 23.419 1.00 21.76 211 ASP B O 1
ATOM 1488 N N . GLY B 2 38 ? 34.651 22.816 23.230 1.00 16.98 212 GLY B N 1
ATOM 1489 C CA . GLY B 2 38 ? 33.916 23.061 24.468 1.00 14.99 212 GLY B CA 1
ATOM 1490 C C . GLY B 2 38 ? 34.840 23.353 25.648 1.00 12.04 212 GLY B C 1
ATOM 1491 O O . GLY B 2 38 ? 36.045 23.382 25.574 1.00 13.14 212 GLY B O 1
ATOM 1492 N N . SER B 2 39 ? 34.192 23.599 26.773 1.00 13.00 213 SER B N 1
ATOM 1493 C CA . SER B 2 39 ? 34.944 23.897 27.975 1.00 11.82 213 SER B CA 1
ATOM 1494 C C . SER B 2 39 ? 35.706 22.689 28.505 1.00 10.78 213 SER B C 1
ATOM 1495 O O . SER B 2 39 ? 35.243 21.570 28.417 1.00 11.36 213 SER B O 1
ATOM 1498 N N . TRP B 2 40 ? 36.876 22.968 29.084 1.00 10.39 214 TRP B N 1
ATOM 1499 C CA . TRP B 2 40 ? 37.664 21.880 29.628 1.00 10.09 214 TRP B CA 1
ATOM 1500 C C . TRP B 2 40 ? 36.884 21.120 30.673 1.00 9.17 214 TRP B C 1
ATOM 1501 O O . TRP B 2 40 ? 36.892 19.876 30.724 1.00 10.48 214 TRP B O 1
ATOM 1512 N N . PHE B 2 41 ? 36.198 21.873 31.537 1.00 9.08 215 PHE B N 1
ATOM 1513 C CA . PHE B 2 41 ? 35.466 21.281 32.619 1.00 8.79 215 PHE B CA 1
ATOM 1514 C C . PHE B 2 41 ? 34.270 20.446 32.145 1.00 8.80 215 PHE B C 1
ATOM 1515 O O . PHE B 2 41 ? 34.091 19.333 32.591 1.00 9.51 215 PHE B O 1
ATOM 1523 N N . ILE B 2 42 ? 33.423 21.015 31.294 1.00 9.44 216 ILE B N 1
ATOM 1524 C CA . ILE B 2 42 ? 32.239 20.278 30.886 1.00 10.18 216 ILE B CA 1
ATOM 1525 C C . ILE B 2 42 ? 32.620 19.055 30.066 1.00 11.70 216 ILE B C 1
ATOM 1526 O O . ILE B 2 42 ? 32.036 17.978 30.258 1.00 12.31 216 ILE B O 1
ATOM 1531 N N . GLN B 2 43 ? 33.605 19.170 29.170 1.00 11.55 217 GLN B N 1
ATOM 1532 C CA . GLN B 2 43 ? 34.042 18.001 28.401 1.00 13.81 217 GLN B CA 1
ATOM 1533 C C . GLN B 2 43 ? 34.478 16.888 29.371 1.00 12.14 217 GLN B C 1
ATOM 1534 O O . GLN B 2 43 ? 34.195 15.747 29.192 1.00 12.74 217 GLN B O 1
ATOM 1545 N N . SER B 2 44 ? 35.258 17.306 30.385 1.00 10.81 218 SER B N 1
ATOM 1546 C CA . SER B 2 44 ? 35.761 16.326 31.334 1.00 10.60 218 SER B CA 1
ATOM 1547 C C . SER B 2 44 ? 34.700 15.725 32.237 1.00 9.69 218 SER B C 1
ATOM 1548 O O . SER B 2 44 ? 34.696 14.528 32.506 1.00 10.96 218 SER B O 1
ATOM 1553 N N . LEU B 2 45 ? 33.772 16.565 32.667 1.00 9.89 219 LEU B N 1
ATOM 1554 C CA . LEU B 2 45 ? 32.654 16.123 33.491 1.00 9.57 219 LEU B CA 1
ATOM 1555 C C . LEU B 2 45 ? 31.826 15.086 32.744 1.00 9.86 219 LEU B C 1
ATOM 1556 O O . LEU B 2 45 ? 31.465 14.044 33.284 1.00 10.60 219 LEU B O 1
ATOM 1561 N N . CYS B 2 46 ? 31.472 15.385 31.497 1.00 10.71 220 CYS B N 1
ATOM 1562 C CA . CYS B 2 46 ? 30.643 14.462 30.731 1.00 10.60 220 CYS B CA 1
ATOM 1563 C C . CYS B 2 46 ? 31.392 13.157 30.502 1.00 11.29 220 CYS B C 1
ATOM 1564 O O . CYS B 2 46 ? 30.826 12.071 30.610 1.00 12.35 220 CYS B O 1
ATOM 1567 N N . ALA B 2 47 ? 32.685 13.204 30.224 1.00 11.14 221 ALA B N 1
ATOM 1568 C CA . ALA B 2 47 ? 33.462 12.019 30.001 1.00 11.74 221 ALA B CA 1
ATOM 1569 C C . ALA B 2 47 ? 33.509 11.141 31.243 1.00 11.10 221 ALA B C 1
ATOM 1570 O O . ALA B 2 47 ? 33.314 9.921 31.174 1.00 13.17 221 ALA B O 1
ATOM 1572 N N . MET B 2 48 ? 33.679 11.739 32.412 1.00 10.58 222 MET B N 1
ATOM 1573 C CA . MET B 2 48 ? 33.751 11.003 33.642 1.00 10.58 222 MET B CA 1
ATOM 1574 C C . MET B 2 48 ? 32.381 10.490 34.065 1.00 11.02 222 MET B C 1
ATOM 1575 O O . MET B 2 48 ? 32.310 9.341 34.606 1.00 11.81 222 MET B O 1
ATOM 1580 N N . LEU B 2 49 ? 31.324 11.222 33.840 1.00 10.78 223 LEU B N 1
ATOM 1581 C CA . LEU B 2 49 ? 30.003 10.653 34.137 1.00 11.42 223 LEU B CA 1
ATOM 1582 C C . LEU B 2 49 ? 29.699 9.487 33.212 1.00 11.79 223 LEU B C 1
ATOM 1583 O O . LEU B 2 49 ? 29.172 8.472 33.657 1.00 12.77 223 LEU B O 1
ATOM 1588 N N . LYS B 2 50 ? 30.033 9.601 31.924 1.00 12.87 224 LYS B N 1
ATOM 1589 C CA . LYS B 2 50 ? 29.806 8.479 30.987 1.00 13.71 224 LYS B CA 1
ATOM 1590 C C . LYS B 2 50 ? 30.519 7.233 31.456 1.00 14.33 224 LYS B C 1
ATOM 1591 O O . LYS B 2 50 ? 30.048 6.102 31.412 1.00 17.83 224 LYS B O 1
ATOM 1597 N N . GLN B 2 51 ? 31.763 7.410 31.914 1.00 14.14 225 GLN B N 1
ATOM 1598 C CA . GLN B 2 51 ? 32.579 6.268 32.302 1.00 14.51 225 GLN B CA 1
ATOM 1599 C C . GLN B 2 51 ? 32.218 5.679 33.650 1.00 13.14 225 GLN B C 1
ATOM 1600 O O . GLN B 2 51 ? 32.301 4.480 33.855 1.00 16.39 225 GLN B O 1
ATOM 1606 N N . TYR B 2 52 ? 31.856 6.541 34.610 1.00 12.51 226 TYR B N 1
ATOM 1607 C CA . TYR B 2 52 ? 31.822 6.136 35.997 1.00 12.29 226 TYR B CA 1
ATOM 1608 C C . TYR B 2 52 ? 30.501 6.283 36.717 1.00 12.59 226 TYR B C 1
ATOM 1609 O O . TYR B 2 52 ? 30.389 5.862 37.868 1.00 13.67 226 TYR B O 1
ATOM 1618 N N . ALA B 2 53 ? 29.476 6.867 36.111 1.00 12.81 227 ALA B N 1
ATOM 1619 C CA . ALA B 2 53 ? 28.233 7.050 36.833 1.00 13.11 227 ALA B CA 1
ATOM 1620 C C . ALA B 2 53 ? 27.546 5.779 37.271 1.00 13.65 227 ALA B C 1
ATOM 1621 O O . ALA B 2 53 ? 26.792 5.848 38.221 1.00 15.76 227 ALA B O 1
ATOM 1623 N N . ASP B 2 54 ? 27.791 4.650 36.634 1.00 14.83 228 ASP B N 1
ATOM 1624 C CA . ASP B 2 54 ? 27.228 3.379 37.093 1.00 15.86 228 ASP B CA 1
ATOM 1625 C C . ASP B 2 54 ? 28.149 2.629 38.089 1.00 17.88 228 ASP B C 1
ATOM 1626 O O . ASP B 2 54 ? 27.852 1.484 38.383 1.00 21.15 228 ASP B O 1
ATOM 1631 N N . LYS B 2 55 ? 29.206 3.313 38.595 1.00 16.84 229 LYS B N 1
ATOM 1632 C CA . LYS B 2 55 ? 30.282 2.662 39.299 1.00 23.55 229 LYS B CA 1
ATOM 1633 C C . LYS B 2 55 ? 30.829 3.387 40.516 1.00 22.14 229 LYS B C 1
ATOM 1634 O O . LYS B 2 55 ? 31.467 2.708 41.314 1.00 25.21 229 LYS B O 1
ATOM 1640 N N . LEU B 2 56 ? 30.780 4.702 40.587 1.00 14.80 230 LEU B N 1
ATOM 1641 C CA . LEU B 2 56 ? 31.423 5.495 41.613 1.00 13.37 230 LEU B CA 1
ATOM 1642 C C . LEU B 2 56 ? 30.452 6.498 42.199 1.00 12.22 230 LEU B C 1
ATOM 1643 O O . LEU B 2 56 ? 29.560 7.025 41.524 1.00 13.08 230 LEU B O 1
ATOM 1648 N N . GLU B 2 57 ? 30.680 6.829 43.475 1.00 12.14 231 GLU B N 1
ATOM 1649 C CA . GLU B 2 57 ? 29.946 7.874 44.125 1.00 12.10 231 GLU B CA 1
ATOM 1650 C C . GLU B 2 57 ? 30.307 9.202 43.492 1.00 11.13 231 GLU B C 1
ATOM 1651 O O . GLU B 2 57 ? 31.412 9.447 43.002 1.00 12.03 231 GLU B O 1
ATOM 1657 N N . PHE B 2 58 ? 29.39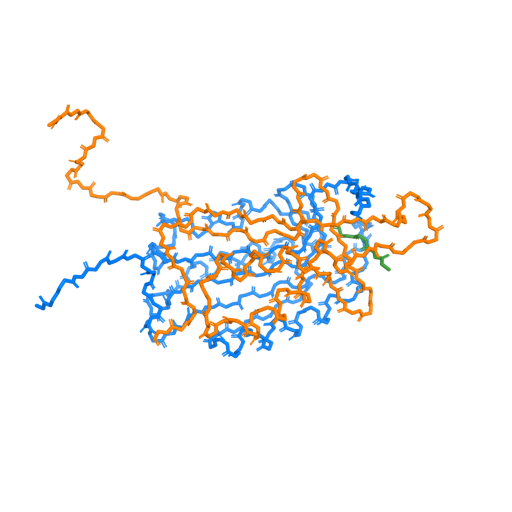1 10.162 43.496 1.00 12.12 232 PHE B N 1
ATOM 1658 C CA . PHE B 2 58 ? 29.576 11.391 42.717 1.00 11.23 232 PHE B CA 1
ATOM 1659 C C . PHE B 2 58 ? 30.785 12.193 43.142 1.00 10.94 232 PHE B C 1
ATOM 1660 O O . PHE B 2 58 ? 31.407 12.769 42.266 1.00 11.05 232 PHE B O 1
ATOM 1668 N N . MET B 2 59 ? 31.120 12.306 44.428 1.00 11.40 233 MET B N 1
ATOM 1669 C CA . MET B 2 59 ? 32.314 13.065 44.802 1.00 11.35 233 MET B CA 1
ATOM 1670 C C . MET B 2 59 ? 33.549 12.432 44.207 1.00 10.53 233 MET B C 1
ATOM 1671 O O . MET B 2 59 ? 34.483 13.103 43.851 1.00 11.66 233 MET B O 1
ATOM 1676 N N . HIS B 2 60 ? 33.551 11.082 44.138 1.00 10.99 234 HIS B N 1
ATOM 1677 C CA . HIS B 2 60 ? 34.694 10.409 43.520 1.00 10.85 234 HIS B CA 1
ATOM 1678 C C . HIS B 2 60 ? 34.737 10.663 42.013 1.00 10.31 234 HIS B C 1
ATOM 1679 O O . HIS B 2 60 ? 35.818 10.776 41.462 1.00 11.76 234 HIS B O 1
ATOM 1686 N N . ILE B 2 61 ? 33.583 10.719 41.363 1.00 9.52 235 ILE B N 1
ATOM 1687 C CA . ILE B 2 61 ? 33.557 11.090 39.937 1.00 9.18 235 ILE B CA 1
ATOM 1688 C C . ILE B 2 61 ? 34.133 12.501 39.768 1.00 8.85 235 ILE B C 1
ATOM 1689 O O . ILE B 2 61 ? 34.956 12.764 38.909 1.00 9.78 235 ILE B O 1
ATOM 1694 N N . LEU B 2 62 ? 33.696 13.434 40.614 1.00 9.00 236 LEU B N 1
ATOM 1695 C CA . LEU B 2 62 ? 34.152 14.829 40.497 1.00 8.97 236 LEU B CA 1
ATOM 1696 C C . LEU B 2 62 ? 35.653 14.916 40.779 1.00 8.74 236 LEU B C 1
ATOM 1697 O O . LEU B 2 62 ? 36.298 15.783 40.212 1.00 9.30 236 LEU B O 1
ATOM 1702 N N . THR B 2 63 ? 36.181 14.068 41.634 1.00 8.96 237 THR B N 1
ATOM 1703 C CA . THR B 2 63 ? 37.626 14.066 41.878 1.00 9.63 237 THR B CA 1
ATOM 1704 C C . THR B 2 63 ? 38.369 13.643 40.612 1.00 9.63 237 THR B C 1
ATOM 1705 O O . THR B 2 63 ? 39.431 14.191 40.304 1.00 9.98 237 THR B O 1
ATOM 1709 N N . ARG B 2 64 ? 37.818 12.664 39.891 1.00 9.75 238 ARG B N 1
ATOM 1710 C CA . ARG B 2 64 ? 38.406 12.262 38.590 1.00 10.22 238 ARG B CA 1
ATOM 1711 C C . ARG B 2 64 ? 38.299 13.406 37.585 1.00 9.63 238 ARG B C 1
ATOM 1712 O O . ARG B 2 64 ? 39.233 13.574 36.783 1.00 10.60 238 ARG B O 1
ATOM 1720 N N . VAL B 2 65 ? 37.222 14.176 37.621 1.00 9.38 239 VAL B N 1
ATOM 1721 C CA . VAL B 2 65 ? 37.123 15.347 36.768 1.00 8.96 239 VAL B CA 1
ATOM 1722 C C . VAL B 2 65 ? 38.245 16.337 37.143 1.00 9.05 239 VAL B C 1
ATOM 1723 O O . VAL B 2 65 ? 38.907 16.907 36.258 1.00 9.66 239 VAL B O 1
ATOM 1727 N N . ASN B 2 66 ? 38.439 16.598 38.431 1.00 8.98 240 ASN B N 1
ATOM 1728 C CA . ASN B 2 66 ? 39.523 17.458 38.840 1.00 9.08 240 ASN B CA 1
ATOM 1729 C C . ASN B 2 66 ? 40.830 17.002 38.281 1.00 9.25 240 ASN B C 1
ATOM 1730 O O . ASN B 2 66 ? 41.609 17.795 37.746 1.00 9.99 240 ASN B O 1
ATOM 1735 N N . ARG B 2 67 ? 41.124 15.717 38.393 1.00 9.25 241 ARG B N 1
ATOM 1736 C CA . ARG B 2 67 ? 42.395 15.203 37.892 1.00 9.61 241 ARG B CA 1
ATOM 1737 C C . ARG B 2 67 ? 42.538 15.378 36.370 1.00 9.67 241 ARG B C 1
ATOM 1738 O O . ARG B 2 67 ? 43.606 15.743 35.869 1.00 10.43 241 ARG B O 1
ATOM 1746 N N . LYS B 2 68 ? 41.460 15.083 35.661 1.00 9.74 242 LYS B N 1
ATOM 1747 C CA . LYS B 2 68 ? 41.510 15.181 34.203 1.00 9.86 242 LYS B CA 1
ATOM 1748 C C . LYS B 2 68 ? 41.776 16.611 33.788 1.00 9.70 242 LYS B C 1
ATOM 1749 O O . LYS B 2 68 ? 42.613 16.868 32.906 1.00 11.21 242 LYS B O 1
ATOM 1755 N N . VAL B 2 69 ? 41.037 17.554 34.356 1.00 9.37 243 VAL B N 1
ATOM 1756 C CA . VAL B 2 69 ? 41.231 18.941 33.959 1.00 9.53 243 VAL B CA 1
ATOM 1757 C C . VAL B 2 69 ? 42.633 19.399 34.318 1.00 10.19 243 VAL B C 1
ATOM 1758 O O . VAL B 2 69 ? 43.292 20.088 33.566 1.00 11.01 243 VAL B O 1
ATOM 1762 N N . ALA B 2 70 ? 43.081 19.063 35.541 1.00 9.73 244 ALA B N 1
ATOM 1763 C CA . ALA B 2 70 ? 44.356 19.525 36.021 1.00 10.41 244 ALA B CA 1
ATOM 1764 C C . ALA B 2 70 ? 45.519 19.001 35.226 1.00 10.81 244 ALA B C 1
ATOM 1765 O O . ALA B 2 70 ? 46.544 19.650 35.098 1.00 12.68 244 ALA B O 1
ATOM 1767 N N . THR B 2 71 ? 45.424 17.726 34.762 1.00 12.07 245 THR B N 1
ATOM 1768 C CA . THR B 2 71 ? 46.568 17.092 34.129 1.00 13.15 245 THR B CA 1
ATOM 1769 C C . THR B 2 71 ? 46.552 17.202 32.617 1.00 15.00 245 THR B C 1
ATOM 1770 O O . THR B 2 71 ? 47.648 17.312 32.056 1.00 20.53 245 THR B O 1
ATOM 1774 N N . GLU B 2 72 ? 45.387 17.191 31.994 1.00 13.11 246 GLU B N 1
ATOM 1775 C CA . GLU B 2 72 ? 45.353 17.014 30.554 1.00 15.21 246 GLU B CA 1
ATOM 1776 C C . GLU B 2 72 ? 45.334 18.309 29.794 1.00 15.76 246 GLU B C 1
ATOM 1777 O O . GLU B 2 72 ? 45.639 18.297 28.608 1.00 26.71 246 GLU B O 1
ATOM 1783 N N . PHE B 2 73 ? 44.952 19.428 30.353 1.00 11.55 247 PHE B N 1
ATOM 1784 C CA . PHE B 2 73 ? 44.725 20.649 29.631 1.00 11.10 247 PHE B CA 1
ATOM 1785 C C . PHE B 2 73 ? 45.734 21.707 30.019 1.00 11.09 247 PHE B C 1
ATOM 1786 O O . PHE B 2 73 ? 46.104 21.873 31.196 1.00 11.99 247 PHE B O 1
ATOM 1794 N N . GLU B 2 74 ? 46.133 22.498 29.032 1.00 10.91 248 GLU B N 1
ATOM 1795 C CA . GLU B 2 74 ? 46.973 23.671 29.244 1.00 11.04 248 GLU B CA 1
ATOM 1796 C C . GLU B 2 74 ? 46.678 24.653 28.126 1.00 10.59 248 GLU B C 1
ATOM 1797 O O . GLU B 2 74 ? 46.564 24.231 26.967 1.00 13.61 248 GLU B O 1
ATOM 1803 N N . SER B 2 75 ? 46.542 25.918 28.451 1.00 10.64 249 SER B N 1
ATOM 1804 C CA . SER B 2 75 ? 46.084 26.850 27.429 1.00 10.64 249 SER B CA 1
ATOM 1805 C C . SER B 2 75 ? 47.165 27.100 26.390 1.00 10.13 249 SER B C 1
ATOM 1806 O O . SER B 2 75 ? 48.352 27.053 26.644 1.00 11.27 249 SER B O 1
ATOM 1809 N N . PHE B 2 76 ? 46.692 27.447 25.212 1.00 11.83 250 PHE B N 1
ATOM 1810 C CA . PHE B 2 76 ? 47.469 27.987 24.089 1.00 11.44 250 PHE B CA 1
ATOM 1811 C C . PHE B 2 76 ? 46.930 29.341 23.737 1.00 12.78 250 PHE B C 1
ATOM 1812 O O . PHE B 2 76 ? 45.737 29.500 23.482 1.00 15.03 250 PHE B O 1
ATOM 1820 N N . SER B 2 77 ? 47.768 30.354 23.658 1.00 12.39 251 SER B N 1
ATOM 1821 C CA . SER B 2 77 ? 47.429 31.685 23.336 1.00 12.87 251 SER B CA 1
ATOM 1822 C C . SER B 2 77 ? 48.616 32.352 22.624 1.00 12.40 251 SER B C 1
ATOM 1823 O O . SER B 2 77 ? 49.749 32.254 23.038 1.00 13.27 251 SER B O 1
ATOM 1828 N N . PHE B 2 78 ? 48.231 33.136 21.622 1.00 13.29 252 PHE B N 1
ATOM 1829 C CA . PHE B 2 78 ? 49.230 34.016 21.016 1.00 14.31 252 PHE B CA 1
ATOM 1830 C C . PHE B 2 78 ? 49.627 35.133 21.984 1.00 15.88 252 PHE B C 1
ATOM 1831 O O . PHE B 2 78 ? 50.653 35.780 21.805 1.00 18.22 252 PHE B O 1
ATOM 1839 N N . ASP B 2 79 ? 48.802 35.419 23.020 1.00 16.04 253 ASP B N 1
ATOM 1840 C CA . ASP B 2 79 ? 49.108 36.403 24.023 1.00 15.26 253 ASP B CA 1
ATOM 1841 C C . ASP B 2 79 ? 49.843 35.736 25.170 1.00 14.13 253 ASP B C 1
ATOM 1842 O O . ASP B 2 79 ? 49.261 34.867 25.816 1.00 14.37 253 ASP B O 1
ATOM 1847 N N . ALA B 2 80 ? 51.089 36.121 25.389 1.00 15.33 254 ALA B N 1
ATOM 1848 C CA . ALA B 2 80 ? 51.850 35.512 26.440 1.00 14.89 254 ALA B CA 1
ATOM 1849 C C . ALA B 2 80 ? 51.177 35.560 27.799 1.00 14.10 254 ALA B C 1
ATOM 1850 O O . ALA B 2 80 ? 51.353 34.623 28.600 1.00 16.23 254 ALA B O 1
ATOM 1852 N N . THR B 2 81 ? 50.374 36.606 28.079 1.00 14.09 255 THR B N 1
ATOM 1853 C CA . THR B 2 81 ? 49.698 36.666 29.380 1.00 15.17 255 THR B CA 1
ATOM 1854 C C . THR B 2 81 ? 48.804 35.460 29.633 1.00 12.26 255 THR B C 1
ATOM 1855 O O . THR B 2 81 ? 48.625 35.004 30.764 1.00 15.40 255 THR B O 1
ATOM 1859 N N . PHE B 2 82 ? 48.205 34.975 28.541 1.00 11.97 256 PHE B N 1
ATOM 1860 C CA . PHE B 2 82 ? 47.186 33.953 28.635 1.00 11.57 256 PHE B CA 1
ATOM 1861 C C . PHE B 2 82 ? 47.649 32.560 28.232 1.00 11.73 256 PHE B C 1
ATOM 1862 O O . PHE B 2 82 ? 46.879 31.615 28.191 1.00 13.36 256 PHE B O 1
ATOM 1870 N N . HIS B 2 83 ? 48.944 32.425 27.880 1.00 11.74 257 HIS B N 1
ATOM 1871 C CA . HIS B 2 83 ? 49.498 31.202 27.340 1.00 10.53 257 HIS B CA 1
ATOM 1872 C C . HIS B 2 83 ? 50.013 30.295 28.458 1.00 10.93 257 HIS B C 1
ATOM 1873 O O . HIS B 2 83 ? 50.564 30.741 29.444 1.00 12.76 257 HIS B O 1
ATOM 1880 N N . ALA B 2 84 ? 49.866 29.000 28.256 1.00 10.52 258 ALA B N 1
ATOM 1881 C CA . ALA B 2 84 ? 50.461 27.946 29.094 1.00 11.58 258 ALA B CA 1
ATOM 1882 C C . ALA B 2 84 ? 49.865 27.944 30.501 1.00 12.13 258 ALA B C 1
ATOM 1883 O O . ALA B 2 84 ? 50.534 27.657 31.475 1.00 14.65 258 ALA B O 1
ATOM 1885 N N . LYS B 2 85 ? 48.552 28.228 30.560 1.00 10.56 259 LYS B N 1
ATOM 1886 C CA . LYS B 2 85 ? 47.886 28.302 31.899 1.00 10.52 259 LYS B CA 1
ATOM 1887 C C . LYS B 2 85 ? 47.102 27.042 32.155 1.00 10.50 259 LYS B C 1
ATOM 1888 O O . LYS B 2 85 ? 46.734 26.278 31.252 1.00 11.59 259 LYS B O 1
ATOM 1894 N N . LYS B 2 86 ? 46.813 26.834 33.426 1.00 10.86 260 LYS B N 1
ATOM 1895 C CA . LYS B 2 86 ? 46.207 25.621 33.966 1.00 10.80 260 LYS B CA 1
ATOM 1896 C C . LYS B 2 86 ? 44.900 25.907 34.687 1.00 9.99 260 LYS B C 1
ATOM 1897 O O . LYS B 2 86 ? 44.641 27.048 35.007 1.00 11.66 260 LYS B O 1
ATOM 1903 N N . GLN B 2 87 ? 44.175 24.852 34.986 1.00 9.69 261 GLN B N 1
ATOM 1904 C CA . GLN B 2 87 ? 42.889 25.011 35.674 1.00 9.77 261 GLN B CA 1
ATOM 1905 C C . GLN B 2 87 ? 42.657 23.831 36.584 1.00 9.13 261 GLN B C 1
ATOM 1906 O O . GLN B 2 87 ? 42.925 22.688 36.245 1.00 9.75 261 GLN B O 1
ATOM 1912 N N . ILE B 2 88 ? 42.128 24.140 37.798 1.00 9.90 262 ILE B N 1
ATOM 1913 C CA . ILE B 2 88 ? 41.628 23.119 38.701 1.00 9.46 262 ILE B CA 1
ATOM 1914 C C . ILE B 2 88 ? 40.186 23.449 39.019 1.00 9.48 262 ILE B C 1
ATOM 1915 O O . ILE B 2 88 ? 39.898 24.560 39.456 1.00 12.43 262 ILE B O 1
ATOM 1920 N N . PRO B 2 89 ? 39.254 22.516 38.805 1.00 8.81 263 PRO B N 1
ATOM 1921 C CA . PRO B 2 89 ? 37.872 22.745 39.222 1.00 8.90 263 PRO B CA 1
ATOM 1922 C C . PRO B 2 89 ? 37.795 22.727 40.743 1.00 10.45 263 PRO B C 1
ATOM 1923 O O . PRO B 2 89 ? 38.728 22.407 41.457 1.00 16.11 263 PRO B O 1
ATOM 1927 N N . CYS B 2 90 ? 36.607 23.085 41.228 1.00 10.31 264 CYS B N 1
ATOM 1928 C CA . CYS B 2 90 ? 36.423 23.262 42.658 1.00 10.13 264 CYS B CA 1
ATOM 1929 C C . CYS B 2 90 ? 35.094 22.714 43.065 1.00 9.38 264 CYS B C 1
ATOM 1930 O O . CYS B 2 90 ? 34.037 23.203 42.644 1.00 11.74 264 CYS B O 1
ATOM 1933 N N . ILE B 2 91 ? 35.115 21.617 43.829 1.00 8.75 265 ILE B N 1
ATOM 1934 C CA . ILE B 2 91 ? 33.934 20.937 44.286 1.00 8.96 265 ILE B CA 1
ATOM 1935 C C . ILE B 2 91 ? 33.520 21.534 45.629 1.00 9.27 265 ILE B C 1
ATOM 1936 O O . ILE B 2 91 ? 34.346 21.532 46.551 1.00 10.94 265 ILE B O 1
ATOM 1941 N N . VAL B 2 92 ? 32.291 22.025 45.735 1.00 8.41 266 VAL B N 1
ATOM 1942 C CA . VAL B 2 92 ? 31.846 22.633 46.999 1.00 8.14 266 VAL B CA 1
ATOM 1943 C C . VAL B 2 92 ? 30.645 21.832 47.444 1.00 8.37 266 VAL B C 1
ATOM 1944 O O . VAL B 2 92 ? 29.551 21.922 46.862 1.00 9.59 266 VAL B O 1
ATOM 1948 N N . SER B 2 93 ? 30.804 21.016 48.481 1.00 8.55 267 SER B N 1
ATOM 1949 C CA . SER B 2 93 ? 29.781 20.145 48.909 1.00 8.15 267 SER B CA 1
ATOM 1950 C C . SER B 2 93 ? 29.213 20.518 50.281 1.00 8.15 267 SER B C 1
ATOM 1951 O O . SER B 2 93 ? 29.925 20.528 51.296 1.00 9.16 267 SER B O 1
ATOM 1954 N N . MET B 2 94 ? 27.898 20.737 50.278 1.00 8.70 268 MET B N 1
ATOM 1955 C CA . MET B 2 94 ? 27.063 20.824 51.459 1.00 8.91 268 MET B CA 1
ATOM 1956 C C . MET B 2 94 ? 26.133 19.626 51.494 1.00 8.67 268 MET B C 1
ATOM 1957 O O . MET B 2 94 ? 25.088 19.654 52.156 1.00 11.00 268 MET B O 1
ATOM 1966 N N . LEU B 2 95 ? 26.492 18.556 50.826 1.00 9.00 269 LEU B N 1
ATOM 1967 C CA . LEU B 2 95 ? 25.712 17.320 50.864 1.00 9.36 269 LEU B CA 1
ATOM 1968 C C . LEU B 2 95 ? 25.868 16.644 52.221 1.00 9.50 269 LEU B C 1
ATOM 1969 O O . LEU B 2 95 ? 26.864 16.782 52.914 1.00 11.18 269 LEU B O 1
ATOM 1974 N N . THR B 2 96 ? 24.827 15.864 52.565 1.00 10.26 270 THR B N 1
ATOM 1975 C CA . THR B 2 96 ? 24.814 15.156 53.843 1.00 9.80 270 THR B CA 1
ATOM 1976 C C . THR B 2 96 ? 24.780 13.672 53.674 1.00 9.75 270 THR B C 1
ATOM 1977 O O . THR B 2 96 ? 24.770 12.967 54.707 1.00 11.38 270 THR B O 1
ATOM 1984 N N . LYS B 2 97 ? 24.777 13.155 52.452 1.00 10.34 271 LYS B N 1
ATOM 1985 C CA . LYS B 2 97 ? 24.819 11.735 52.150 1.00 10.58 271 LYS B CA 1
ATOM 1986 C C . LYS B 2 97 ? 25.679 11.527 50.917 1.00 10.69 271 LYS B C 1
ATOM 1987 O O . LYS B 2 97 ? 25.915 12.457 50.135 1.00 10.77 271 LYS B O 1
ATOM 1993 N N . GLU B 2 98 ? 26.054 10.286 50.679 1.00 11.46 272 GLU B N 1
ATOM 1994 C CA . GLU B 2 98 ? 26.639 9.854 49.419 1.00 11.90 272 GLU B CA 1
ATOM 1995 C C . GLU B 2 98 ? 25.594 9.891 48.329 1.00 11.08 272 GLU B C 1
ATOM 1996 O O . GLU B 2 98 ? 24.403 9.659 48.564 1.00 13.36 272 GLU B O 1
ATOM 2002 N N . LEU B 2 99 ? 26.047 10.195 47.128 1.00 11.37 273 LEU B N 1
ATOM 2003 C CA . LEU B 2 99 ? 25.182 10.257 45.968 1.00 10.95 273 LEU B CA 1
ATOM 2004 C C . LEU B 2 99 ? 25.666 9.310 44.886 1.00 10.57 273 LEU B C 1
ATOM 2005 O O . LEU B 2 99 ? 26.738 9.500 44.352 1.00 12.16 273 LEU B O 1
ATOM 2014 N N . TYR B 2 100 ? 24.835 8.343 44.548 1.00 12.01 274 TYR B N 1
ATOM 2015 C CA . TYR B 2 100 ? 25.031 7.447 43.478 1.00 11.69 274 TYR B CA 1
ATOM 2016 C C . TYR B 2 100 ? 23.889 7.650 42.484 1.00 12.67 274 TYR B C 1
ATOM 2017 O O . TYR B 2 100 ? 22.724 7.751 42.882 1.00 15.39 274 TYR B O 1
ATOM 2026 N N . PHE B 2 101 ? 24.231 7.689 41.192 1.00 13.14 275 PHE B N 1
ATOM 2027 C CA . PHE B 2 101 ? 23.167 7.913 40.192 1.00 14.14 275 PHE B CA 1
ATOM 2028 C C . PHE B 2 101 ? 22.406 6.613 39.940 1.00 15.43 275 PHE B C 1
ATOM 2029 O O . PHE B 2 101 ? 21.311 6.683 39.408 1.00 23.47 275 PHE B O 1
ATOM 2037 N N . TYR B 2 102 ? 22.908 5.483 40.336 1.00 16.92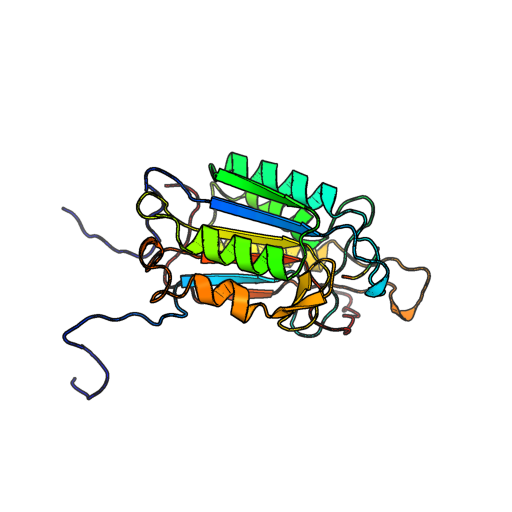 276 TYR B N 1
ATOM 2038 C CA . TYR B 2 102 ? 22.269 4.190 40.176 1.00 19.01 276 TYR B CA 1
ATOM 2039 C C . TYR B 2 102 ? 21.692 3.780 41.534 1.00 19.94 276 TYR B C 1
ATOM 2040 O O . TYR B 2 102 ? 22.003 4.319 42.604 1.00 24.11 276 TYR B O 1
ATOM 2049 N N . HIS B 2 103 ? 20.890 2.723 41.495 1.00 22.01 277 HIS B N 1
ATOM 2050 C CA . HIS B 2 103 ? 20.395 2.039 42.656 1.00 25.09 277 HIS B CA 1
ATOM 2051 C C . HIS B 2 103 ? 20.316 0.542 42.397 1.00 27.90 277 HIS B C 1
ATOM 2052 O O . HIS B 2 103 ? 20.689 0.067 41.303 1.00 37.49 277 HIS B O 1
ATOM 2060 N N . ASP C 3 2 ? 41.654 28.730 22.459 1.00 22.71 2 ASP I N 1
ATOM 2061 C CA . ASP C 3 2 ? 41.290 28.779 23.889 1.00 18.94 2 ASP I CA 1
ATOM 2062 C C . ASP C 3 2 ? 40.845 30.205 24.244 1.00 18.58 2 ASP I C 1
ATOM 2063 O O . ASP C 3 2 ? 41.495 31.161 23.835 1.00 20.61 2 ASP I O 1
ATOM 2068 N N . GLU C 3 3 ? 39.755 30.258 24.988 1.00 17.48 3 GLU I N 1
ATOM 2069 C CA . GLU C 3 3 ? 39.138 31.551 25.374 1.00 16.64 3 GLU I CA 1
ATOM 2070 C C . GLU C 3 3 ? 38.830 31.410 26.844 1.00 16.41 3 GLU I C 1
ATOM 2071 O O . GLU C 3 3 ? 38.611 30.295 27.346 1.00 15.35 3 GLU I O 1
ATOM 2077 N N . VAL C 3 4 ? 38.690 32.494 27.550 1.00 19.87 4 VAL I N 1
ATOM 2078 C CA . VAL C 3 4 ? 38.269 32.520 28.910 1.00 16.03 4 VAL I CA 1
ATOM 2079 C C . VAL C 3 4 ? 36.781 32.951 29.042 1.00 17.24 4 VAL I C 1
ATOM 2080 O O . VAL C 3 4 ? 36.267 33.708 28.222 1.00 19.59 4 VAL I O 1
ATOM 2084 N N . ASP C 3 5 ? 36.117 32.450 30.049 1.00 15.93 5 ASP I N 1
ATOM 2085 C CA . ASP C 3 5 ? 34.761 32.821 30.466 1.00 17.18 5 ASP I CA 1
ATOM 2086 C C . ASP C 3 5 ? 34.711 33.860 31.571 1.00 18.42 5 ASP I C 1
ATOM 2087 O O . ASP C 3 5 ? 33.632 33.989 32.217 1.00 20.67 5 ASP I O 1
#

Secondary structure (DSSP, 8-state):
-------B----SSEEEEEEEEE-----GGGTPPP-TTHHHHHHHHHHHHHHTT-EEEEEES--HHHHHHHHHHHHHS--TTEEEEEEEEES-EETTEEEETTEEEEHHHHHHTTSTTT-GGGTTS-EEEEEES--SSB-B-----/---SSSS-SS----TTTTEEEEESS-TTB--EEETTTEEHHHHHHHHHHHHHTTTS-HHHHHHHHHHHHHHH-----SSGGGTT-B---EEEE--SSB--S--/-EE-